Protein AF-A0A5J4QF29-F1 (afdb_monomer)

Foldseek 3Di:
DDDDDDDDDDDDDPDDPQQKDWDWDQDPVRKTWIWIWHDDPNDIDIGTPRQIQHPPPDPVSVVSNVVSVVVSVVVSVVVSVCRVCVVVVNRADDPCQQQALLNLLLVVLVVVCVVVVNDPDDDSVLSNQLSVLVCVQPRDHHGLVPPALVNLLSSLVSLQADADPVPRHRDDLVSSLSSSVVSQVSVVVCCVRVRHVDRRVVVDDPVSHRDDDPPPPDDDDPVNVVVVVVVVVVPDD

Mean predicted aligned error: 16.93 Å

Radius of gyration: 30.73 Å; Cα contacts (8 Å, |Δi|>4): 225; chains: 1; bounding box: 72×84×96 Å

Structure (mmCIF, N/CA/C/O backbone):
data_AF-A0A5J4QF29-F1
#
_entry.id   AF-A0A5J4QF29-F1
#
loop_
_atom_site.group_PDB
_atom_site.id
_atom_site.type_symbol
_atom_site.label_atom_id
_atom_site.label_alt_id
_atom_site.label_comp_id
_atom_site.label_asym_id
_atom_site.label_entity_id
_atom_site.label_seq_id
_atom_site.pdbx_PDB_ins_code
_atom_site.Cartn_x
_atom_site.Cartn_y
_atom_site.Cartn_z
_atom_site.occupancy
_atom_site.B_iso_or_equiv
_atom_site.auth_seq_id
_atom_site.auth_comp_id
_atom_site.auth_asym_id
_atom_site.auth_atom_id
_atom_site.pdbx_PDB_model_num
ATOM 1 N N . MET A 1 1 ? -18.515 68.641 36.601 1.00 40.22 1 MET A N 1
ATOM 2 C CA . MET A 1 1 ? -17.810 67.445 36.084 1.00 40.22 1 MET A CA 1
ATOM 3 C C . MET A 1 1 ? -18.604 66.200 36.464 1.00 40.22 1 MET A C 1
ATOM 5 O O . MET A 1 1 ? -18.658 65.879 37.641 1.00 40.22 1 MET A O 1
ATOM 9 N N . LYS A 1 2 ? -19.284 65.544 35.514 1.00 35.50 2 LYS A N 1
ATOM 10 C CA . LYS A 1 2 ? -19.960 64.253 35.743 1.00 35.50 2 LYS A CA 1
ATOM 11 C C . LYS A 1 2 ? -19.061 63.139 35.204 1.00 35.50 2 LYS A C 1
ATOM 13 O O . LYS A 1 2 ? -18.775 63.123 34.012 1.00 35.50 2 LYS A O 1
ATOM 18 N N . LEU A 1 3 ? -18.607 62.249 36.085 1.00 33.53 3 LEU A N 1
ATOM 19 C CA . LEU A 1 3 ? -17.880 61.035 35.718 1.00 33.53 3 LEU A CA 1
ATOM 20 C C . LEU A 1 3 ? -18.871 60.043 35.092 1.00 33.53 3 LEU A C 1
ATOM 22 O O . LEU A 1 3 ? -19.813 59.605 35.750 1.00 33.53 3 LEU A O 1
ATOM 26 N N . VAL A 1 4 ? -18.672 59.701 33.821 1.00 41.16 4 VAL A N 1
ATOM 27 C CA . VAL A 1 4 ? -19.404 58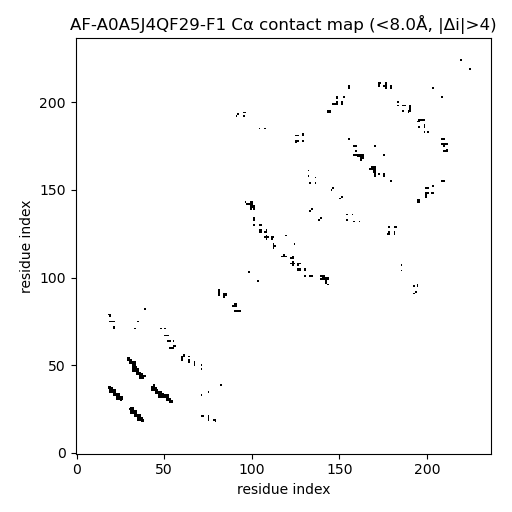.617 33.155 1.00 41.16 4 VAL A CA 1
ATOM 28 C C . VAL A 1 4 ? -18.654 57.320 33.439 1.00 41.16 4 VAL A C 1
ATOM 30 O O . VAL A 1 4 ? -17.563 57.099 32.921 1.00 41.16 4 VAL A O 1
ATOM 33 N N . VAL A 1 5 ? -19.234 56.460 34.275 1.00 43.91 5 VAL A N 1
ATOM 34 C CA . VAL A 1 5 ? -18.740 55.096 34.490 1.00 43.91 5 VAL A CA 1
ATOM 35 C C . VAL A 1 5 ? -19.152 54.257 33.281 1.00 43.91 5 VAL A C 1
ATOM 37 O O . VAL A 1 5 ? -20.322 53.914 33.117 1.00 43.91 5 VAL A O 1
ATOM 40 N N . MET A 1 6 ? -18.200 53.949 32.401 1.00 41.28 6 MET A N 1
ATOM 41 C CA . MET A 1 6 ? -18.417 53.013 31.298 1.00 41.28 6 MET A CA 1
ATOM 42 C C . MET A 1 6 ? -18.343 51.572 31.815 1.00 41.28 6 MET A C 1
ATOM 44 O O . MET A 1 6 ? -17.295 51.099 32.247 1.00 41.28 6 MET A O 1
ATOM 48 N N . ALA A 1 7 ? -19.472 50.865 31.764 1.00 46.41 7 ALA A N 1
ATOM 49 C CA . ALA A 1 7 ? -19.553 49.442 32.067 1.00 46.41 7 ALA A CA 1
ATOM 50 C C . ALA A 1 7 ? -18.860 48.606 30.972 1.00 46.41 7 ALA A C 1
ATOM 52 O O . ALA A 1 7 ? -19.264 48.622 29.807 1.00 46.41 7 ALA A O 1
ATOM 53 N N . ASN A 1 8 ? -17.841 47.835 31.359 1.00 47.09 8 ASN A N 1
ATOM 54 C CA . ASN A 1 8 ? -17.153 46.878 30.492 1.00 47.09 8 ASN A CA 1
ATOM 55 C C . ASN A 1 8 ? -18.073 45.691 30.151 1.00 47.09 8 ASN A C 1
ATOM 57 O O . ASN A 1 8 ? -18.244 44.765 30.943 1.00 47.09 8 ASN A O 1
ATOM 61 N N . LYS A 1 9 ? -18.651 45.686 28.944 1.00 49.78 9 LYS A N 1
ATOM 62 C CA . LYS A 1 9 ? -19.310 44.500 28.375 1.00 49.78 9 LYS A CA 1
ATOM 63 C C . LYS A 1 9 ? -18.245 43.502 27.911 1.00 49.78 9 LYS A C 1
ATOM 65 O O . LYS A 1 9 ? -17.566 43.733 26.912 1.00 49.78 9 LYS A O 1
ATOM 70 N N . ALA A 1 10 ? -18.121 42.376 28.613 1.00 49.00 10 ALA A N 1
ATOM 71 C CA . ALA A 1 10 ? -17.272 41.261 28.203 1.00 49.00 10 ALA A CA 1
ATOM 72 C C . ALA A 1 10 ? -17.675 40.754 26.803 1.00 49.00 10 ALA A C 1
ATOM 74 O O . ALA A 1 10 ? -18.822 40.361 26.570 1.00 49.00 10 ALA A O 1
ATOM 75 N N . LYS A 1 11 ? -16.729 40.768 25.854 1.00 44.12 11 LYS A N 1
ATOM 76 C CA . LYS A 1 11 ? -16.911 40.206 24.509 1.00 44.12 11 LYS A CA 1
ATOM 77 C C . LYS A 1 11 ? -17.150 38.696 24.626 1.00 44.12 11 LYS A C 1
ATOM 79 O O . LYS A 1 11 ? -16.259 37.959 25.041 1.00 44.12 11 LYS A O 1
ATOM 84 N N . LYS A 1 12 ? -18.341 38.229 24.230 1.00 47.16 12 LYS A N 1
ATOM 85 C CA . LYS A 1 12 ? -18.622 36.800 24.011 1.00 47.16 12 LYS A CA 1
ATOM 86 C C . LYS A 1 12 ? -17.627 36.274 22.974 1.00 47.16 12 LYS A C 1
ATOM 88 O O . LYS A 1 12 ? -17.710 36.649 21.807 1.00 47.16 12 LYS A O 1
ATOM 93 N N . GLN A 1 13 ? -16.688 35.430 23.399 1.00 42.09 13 GLN A N 1
ATOM 94 C CA . GLN A 1 13 ? -15.801 34.721 22.480 1.00 42.09 13 GLN A CA 1
ATOM 95 C C . GLN A 1 13 ? -16.657 33.872 21.535 1.00 42.09 13 GLN A C 1
ATOM 97 O O . GLN A 1 13 ? -17.519 33.105 21.976 1.00 42.09 13 GLN A O 1
ATOM 102 N N . ALA A 1 14 ? -16.461 34.047 20.229 1.00 43.75 14 ALA A N 1
ATOM 103 C CA . ALA A 1 14 ? -17.125 33.236 19.225 1.00 43.75 14 ALA A CA 1
ATOM 104 C C . ALA A 1 14 ? -16.700 31.775 19.427 1.00 43.75 14 ALA A C 1
ATOM 106 O O . ALA A 1 14 ? -15.522 31.447 19.298 1.00 43.75 14 ALA A O 1
ATOM 107 N N . LYS A 1 15 ? -17.652 30.895 19.770 1.00 48.75 15 LYS A N 1
ATOM 108 C CA . LYS A 1 15 ? -17.400 29.450 19.809 1.00 48.75 15 LYS A CA 1
ATOM 109 C C . LYS A 1 15 ? -16.958 29.019 18.414 1.00 48.75 15 LYS A C 1
ATOM 111 O O . LYS A 1 15 ? -17.753 29.078 17.474 1.00 48.75 15 LYS A O 1
ATOM 116 N N . VAL A 1 16 ? -15.698 28.607 18.293 1.00 51.31 16 VAL A N 1
ATOM 117 C CA . VAL A 1 16 ? -15.155 27.994 17.079 1.00 51.31 16 VAL A CA 1
ATOM 118 C C . VAL A 1 16 ? -16.095 26.853 16.685 1.00 51.31 16 VAL A C 1
ATOM 120 O O . VAL A 1 16 ? -16.440 26.012 17.517 1.00 51.31 16 VAL A O 1
ATOM 123 N N . LYS A 1 17 ? -16.593 26.864 15.443 1.00 59.88 17 LYS A N 1
ATOM 124 C CA . LYS A 1 17 ? -17.466 25.798 14.941 1.00 59.88 17 LYS A CA 1
ATOM 125 C C . LYS A 1 17 ? -16.655 24.503 14.911 1.00 59.88 17 LYS A C 1
ATOM 127 O O . LYS A 1 17 ? -15.811 24.329 14.041 1.00 59.88 17 LYS A O 1
ATOM 132 N N . GLU A 1 18 ? -16.908 23.608 15.860 1.00 70.38 18 GLU A N 1
ATOM 133 C CA . GLU A 1 18 ? -16.300 22.279 15.847 1.00 70.38 18 GLU A CA 1
ATOM 134 C C . GLU A 1 18 ? -16.839 21.480 14.643 1.00 70.38 18 GLU A C 1
ATOM 136 O O . GLU A 1 18 ? -18.064 21.359 14.508 1.00 70.38 18 GLU A O 1
ATOM 141 N N . PRO A 1 19 ? -15.966 20.940 13.768 1.00 82.38 19 PRO A N 1
ATOM 142 C CA . PRO A 1 19 ? -16.384 20.269 12.533 1.00 82.38 19 PRO A CA 1
ATOM 143 C C . PRO A 1 19 ? -17.032 18.898 12.778 1.00 82.38 19 PRO A C 1
ATOM 145 O O . PRO A 1 19 ? -17.753 18.398 11.918 1.00 82.38 19 PRO A O 1
ATOM 148 N N . ILE A 1 20 ? -16.812 18.312 13.960 1.00 91.50 20 ILE A N 1
ATOM 149 C CA . ILE A 1 20 ? -17.360 17.019 14.382 1.00 91.50 20 ILE A CA 1
ATOM 150 C C . ILE A 1 20 ? -18.021 17.174 15.745 1.00 91.50 20 ILE A C 1
ATOM 152 O O . ILE A 1 20 ? -17.456 17.805 16.639 1.00 91.50 20 ILE A O 1
ATOM 156 N N . ARG A 1 21 ? -19.199 16.570 15.931 1.00 93.12 21 ARG A N 1
ATOM 157 C CA . ARG A 1 21 ? -19.939 16.585 17.201 1.00 93.12 21 ARG A CA 1
ATOM 158 C C . ARG A 1 21 ? -20.198 15.173 17.705 1.00 93.12 21 ARG A C 1
ATOM 160 O O . ARG A 1 21 ? -20.586 14.311 16.929 1.00 93.12 21 ARG A O 1
ATOM 167 N N . ILE A 1 22 ? -20.046 14.966 19.011 1.00 94.94 22 ILE A N 1
ATOM 168 C CA . ILE A 1 22 ? -20.515 13.748 19.681 1.00 94.94 22 ILE A CA 1
ATOM 169 C C . ILE A 1 22 ? -22.020 13.878 19.929 1.00 94.94 22 ILE A C 1
ATOM 171 O O . ILE A 1 22 ? -22.495 14.922 20.382 1.00 94.94 22 ILE A O 1
ATOM 175 N N . ARG A 1 23 ? -22.765 12.814 19.642 1.00 95.69 23 ARG A N 1
ATOM 176 C CA . ARG A 1 23 ? -24.190 12.681 19.932 1.00 95.69 23 ARG A CA 1
ATOM 177 C C . ARG A 1 23 ? -24.496 11.318 20.541 1.00 95.69 23 ARG A C 1
ATOM 179 O O . ARG A 1 23 ? -23.701 10.384 20.458 1.00 95.69 23 ARG A O 1
ATOM 186 N N . TYR A 1 24 ? -25.685 11.226 21.125 1.00 95.75 24 TYR A N 1
ATOM 187 C CA . TYR A 1 24 ? -26.167 10.044 21.825 1.00 95.75 24 TYR A CA 1
ATOM 188 C C . TYR A 1 24 ? -27.463 9.551 21.192 1.00 95.75 24 TYR A C 1
ATOM 190 O O . TYR A 1 24 ? -28.319 10.350 20.803 1.00 95.75 24 TYR A O 1
ATOM 198 N N . LYS A 1 25 ? -27.598 8.232 21.068 1.00 94.44 25 LYS A N 1
ATOM 199 C CA . LYS A 1 25 ? -28.821 7.566 20.617 1.00 94.44 25 LYS A CA 1
ATOM 200 C C . LYS A 1 25 ? -29.247 6.561 21.678 1.00 94.44 25 LYS A C 1
ATOM 202 O O . LYS A 1 25 ? -28.496 5.633 21.966 1.00 94.44 25 LYS A O 1
ATOM 207 N N . ALA A 1 26 ? -30.438 6.741 22.241 1.00 93.81 26 ALA A N 1
ATOM 208 C CA . ALA A 1 26 ? -31.019 5.760 23.151 1.00 93.81 26 ALA A CA 1
ATOM 209 C C . ALA A 1 26 ? -31.237 4.426 22.420 1.00 93.81 26 ALA A C 1
ATOM 211 O O . ALA A 1 26 ? -31.659 4.407 21.259 1.00 93.81 26 ALA A O 1
ATOM 212 N N . ILE A 1 27 ? -30.927 3.326 23.096 1.00 91.50 27 ILE A N 1
ATOM 213 C CA . ILE A 1 27 ? -31.139 1.963 22.606 1.00 91.50 27 ILE A CA 1
ATOM 214 C C . ILE A 1 27 ? -32.098 1.210 23.533 1.00 91.50 27 ILE A C 1
ATOM 216 O O . ILE A 1 27 ? -32.349 1.626 24.662 1.00 91.50 27 ILE A O 1
ATOM 220 N N . SER A 1 28 ? -32.682 0.119 23.031 1.00 83.69 28 SER A N 1
ATOM 221 C CA . SER A 1 28 ? -33.799 -0.600 23.667 1.00 83.69 28 SER A CA 1
ATOM 222 C C . SER A 1 28 ? -33.500 -1.143 25.068 1.00 83.69 28 SER A C 1
ATOM 224 O O . SER A 1 28 ? -34.425 -1.372 25.836 1.00 83.69 28 SER A O 1
ATOM 226 N N . ASN A 1 29 ? -32.226 -1.322 25.416 1.00 83.56 29 ASN A N 1
ATOM 227 C CA . ASN A 1 29 ? -31.777 -1.792 26.728 1.00 83.56 29 ASN A CA 1
ATOM 228 C C . ASN A 1 29 ? -31.582 -0.664 27.765 1.00 83.56 29 ASN A C 1
ATOM 230 O O . ASN A 1 29 ? -31.018 -0.915 28.823 1.00 83.56 29 ASN A O 1
ATOM 234 N N . GLY A 1 30 ? -31.998 0.573 27.469 1.00 85.38 30 GLY A N 1
ATOM 235 C CA . GLY A 1 30 ? -31.861 1.718 28.379 1.00 85.38 30 GLY A CA 1
ATOM 236 C C . GLY A 1 30 ? -30.492 2.407 28.344 1.00 85.38 30 GLY A C 1
ATOM 237 O O . GLY A 1 30 ? -30.329 3.464 28.951 1.00 85.38 30 GLY A O 1
ATOM 238 N N . ASN A 1 31 ? -29.526 1.871 27.593 1.00 91.69 31 ASN A N 1
ATOM 239 C CA . ASN A 1 31 ? -28.224 2.504 27.387 1.00 91.69 31 ASN A CA 1
ATOM 240 C C . ASN A 1 31 ? -28.292 3.573 26.282 1.00 91.69 31 ASN A C 1
ATOM 242 O O . ASN A 1 31 ? -29.254 3.670 25.511 1.00 91.69 31 ASN A O 1
ATOM 246 N N . GLN A 1 32 ? -27.227 4.364 26.153 1.00 93.75 32 GLN A N 1
ATOM 247 C CA . GLN A 1 32 ? -27.064 5.329 25.066 1.00 93.75 32 GLN A CA 1
ATOM 248 C C . GLN A 1 32 ? -25.832 4.999 24.228 1.00 93.75 32 GLN A C 1
ATOM 250 O O . GLN A 1 32 ? -24.719 4.968 24.738 1.00 93.75 32 GLN A O 1
ATOM 255 N N . SER A 1 33 ? -26.010 4.790 22.925 1.00 94.31 33 SER A N 1
ATOM 256 C CA . SER A 1 33 ? -24.902 4.630 21.982 1.00 94.31 33 SER A CA 1
ATOM 257 C C . SER A 1 33 ? -24.313 5.987 21.598 1.00 94.31 33 SER A C 1
ATOM 259 O O . SER A 1 33 ? -25.055 6.915 21.259 1.00 94.31 33 SER A O 1
ATOM 261 N N . ILE A 1 34 ? -22.986 6.095 21.628 1.00 96.19 34 ILE A N 1
ATOM 262 C CA . ILE A 1 34 ? -22.240 7.296 21.244 1.00 96.19 34 ILE A CA 1
ATOM 263 C C . ILE A 1 34 ? -21.907 7.245 19.747 1.00 96.19 34 ILE A C 1
ATOM 265 O O . ILE A 1 34 ? -21.385 6.242 19.251 1.00 96.19 34 ILE A O 1
ATOM 269 N N . TYR A 1 35 ? -22.164 8.337 19.028 1.00 95.75 35 TYR A N 1
ATOM 270 C CA . TYR A 1 35 ? -21.804 8.484 17.617 1.00 95.75 35 TYR A CA 1
ATOM 271 C C . TYR A 1 35 ? -21.267 9.881 17.292 1.00 95.75 35 TYR A C 1
ATOM 273 O O . TYR A 1 35 ? -21.564 10.853 17.990 1.00 95.75 35 TYR A O 1
ATOM 281 N N . LEU A 1 36 ? -20.473 9.979 16.225 1.00 95.50 36 LEU A N 1
ATOM 282 C CA . LEU A 1 36 ? -20.024 11.242 15.649 1.00 95.50 36 LEU A CA 1
ATOM 283 C C . LEU A 1 36 ? -20.990 11.693 14.548 1.00 95.50 36 LEU A C 1
ATOM 285 O O . LEU A 1 36 ? -21.450 10.886 13.744 1.00 95.50 36 LEU A O 1
ATOM 289 N N . ASP A 1 37 ? -21.280 12.989 14.518 1.00 93.50 37 ASP A N 1
ATOM 290 C CA . ASP A 1 37 ? -22.079 13.685 13.506 1.00 93.50 37 ASP A CA 1
ATOM 291 C C . ASP A 1 37 ? -21.210 14.779 12.882 1.00 93.50 37 ASP A C 1
ATOM 293 O O . ASP A 1 37 ? -20.776 15.706 13.581 1.00 93.50 37 ASP A O 1
ATOM 297 N N . TYR A 1 38 ? -20.922 14.650 11.589 1.00 90.75 38 TYR A N 1
ATOM 298 C CA . TYR A 1 38 ? -20.063 15.576 10.852 1.00 90.75 38 TYR A CA 1
ATOM 299 C C . TYR A 1 38 ? -20.440 15.647 9.372 1.00 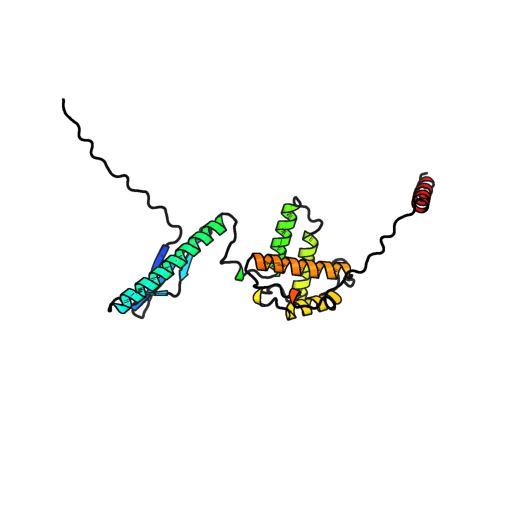90.75 38 TYR A C 1
ATOM 301 O O . TYR A 1 38 ? -21.218 14.839 8.868 1.00 90.75 38 TYR A O 1
ATOM 309 N N . TYR A 1 39 ? -19.899 16.644 8.673 1.00 82.94 39 TYR A N 1
ATOM 310 C CA . TYR A 1 39 ? -20.047 16.771 7.225 1.00 82.94 39 TYR A CA 1
ATOM 311 C C . TYR A 1 39 ? -18.752 16.367 6.527 1.00 82.94 39 TYR A C 1
ATOM 313 O O . TYR A 1 39 ? -17.674 16.837 6.889 1.00 82.94 39 TYR A O 1
ATOM 321 N N . TYR A 1 40 ? -18.873 15.539 5.497 1.00 77.06 40 TYR A N 1
ATOM 322 C CA . TYR A 1 40 ? -17.783 15.123 4.628 1.00 77.06 40 TYR A CA 1
ATOM 323 C C . TYR A 1 40 ? -18.217 15.286 3.170 1.00 77.06 40 TYR A C 1
ATOM 325 O O . TYR A 1 40 ? -19.273 14.799 2.774 1.00 77.06 40 TYR A O 1
ATOM 333 N N . ASN A 1 41 ? -17.437 16.028 2.378 1.00 73.50 41 ASN A N 1
ATOM 334 C CA . ASN A 1 41 ? -17.734 16.325 0.968 1.00 73.50 41 ASN A CA 1
ATOM 335 C C . ASN A 1 41 ? -19.173 16.832 0.728 1.00 73.50 41 ASN A C 1
ATOM 337 O O . ASN A 1 41 ? -19.863 16.392 -0.189 1.00 73.50 41 ASN A O 1
ATOM 341 N N . GLY A 1 42 ? -19.652 17.729 1.596 1.00 76.88 42 GLY A N 1
ATOM 342 C CA . GLY A 1 42 ? -20.996 18.314 1.505 1.00 76.88 42 GLY A CA 1
ATOM 343 C C . GLY A 1 42 ? -22.144 17.394 1.942 1.00 76.88 42 GLY A C 1
ATOM 344 O O . GLY A 1 42 ? -23.286 17.842 1.984 1.00 76.88 42 GLY A O 1
ATOM 345 N N . LYS A 1 43 ? -21.867 16.140 2.319 1.00 76.12 43 LYS A N 1
ATOM 346 C CA . LYS A 1 43 ? -22.857 15.190 2.845 1.00 76.12 43 LYS A CA 1
ATOM 347 C C . LYS A 1 43 ? -22.697 15.020 4.350 1.00 76.12 43 LYS A C 1
ATOM 349 O O . LYS A 1 43 ? -21.592 15.106 4.878 1.00 76.12 43 LYS A O 1
ATOM 354 N N . ARG A 1 44 ? -23.811 14.806 5.047 1.00 89.75 44 ARG A N 1
ATOM 355 C CA . ARG A 1 44 ? -23.825 14.542 6.489 1.00 89.75 44 ARG A CA 1
ATOM 356 C C . ARG A 1 44 ? -23.593 13.054 6.736 1.00 89.75 44 ARG A C 1
ATOM 358 O O . ARG A 1 44 ? -24.329 12.239 6.193 1.00 89.75 44 ARG A O 1
ATOM 365 N N . GLU A 1 45 ? -22.610 12.732 7.564 1.00 87.81 45 GLU A N 1
ATOM 366 C CA . GLU A 1 45 ? -22.203 11.366 7.894 1.00 87.81 45 GLU A CA 1
ATOM 367 C C . GLU A 1 45 ? -22.388 11.082 9.388 1.00 87.81 45 GLU A C 1
ATOM 369 O O . GLU A 1 45 ? -22.243 11.970 10.238 1.00 87.81 45 GLU A O 1
ATOM 374 N N . TYR A 1 46 ? -22.700 9.821 9.698 1.00 92.00 46 TYR A N 1
ATOM 375 C CA . TYR A 1 46 ? -22.876 9.329 11.062 1.00 92.00 46 TYR A CA 1
ATOM 376 C C . TYR A 1 46 ? -21.943 8.154 11.329 1.00 92.00 46 TYR A C 1
ATOM 378 O O . TYR A 1 46 ? -22.015 7.127 10.656 1.00 92.00 46 TYR A O 1
ATOM 386 N N . GLU A 1 47 ? -21.119 8.266 12.366 1.00 89.75 47 GLU A N 1
ATOM 387 C CA . GLU A 1 47 ? -20.180 7.213 12.749 1.00 89.75 47 GLU A CA 1
ATOM 388 C C . GLU A 1 47 ? -20.469 6.714 14.166 1.00 89.75 47 GLU A C 1
ATOM 390 O O . GLU A 1 47 ? -20.183 7.393 15.151 1.00 89.75 47 GLU A O 1
ATOM 395 N N . PHE A 1 48 ? -21.030 5.511 14.285 1.00 93.06 48 PHE A N 1
ATOM 396 C CA . PHE A 1 48 ? -21.291 4.887 15.583 1.00 93.06 48 PHE A CA 1
ATOM 397 C C . PHE A 1 48 ? -20.004 4.317 16.184 1.00 93.06 48 PHE A C 1
ATOM 399 O O . PHE A 1 48 ? -19.418 3.386 15.635 1.00 93.06 48 PHE A O 1
ATOM 406 N N . LEU A 1 49 ? -19.609 4.820 17.357 1.00 92.19 49 LEU A N 1
ATOM 407 C CA . LEU A 1 49 ? -18.342 4.462 18.007 1.00 92.19 49 LEU A CA 1
ATOM 408 C C . LEU A 1 49 ? -18.372 3.090 18.697 1.00 92.19 49 LEU A C 1
ATOM 410 O O . LEU A 1 49 ? -17.357 2.648 19.224 1.00 92.19 49 LEU A O 1
ATOM 414 N N . LYS A 1 50 ? -19.543 2.435 18.745 1.00 92.25 50 LYS A N 1
ATOM 415 C CA . LYS A 1 50 ? -19.801 1.218 19.544 1.00 92.25 50 LYS A CA 1
ATOM 416 C C . LYS A 1 50 ? -19.429 1.377 21.028 1.00 92.25 50 LYS A C 1
ATOM 418 O O . LYS A 1 50 ? -19.191 0.394 21.720 1.00 92.25 50 LYS A O 1
ATOM 423 N N . LEU A 1 51 ? -19.409 2.619 21.502 1.00 92.31 51 LEU A N 1
ATOM 424 C CA . LEU A 1 51 ? -19.317 2.978 22.908 1.00 92.31 51 LEU A CA 1
ATOM 425 C C . LEU A 1 51 ? -20.727 3.220 23.434 1.00 92.31 51 LEU A C 1
ATOM 427 O O . LEU A 1 51 ? -21.563 3.799 22.729 1.00 92.31 51 LEU A O 1
ATOM 431 N N . TYR A 1 52 ? -20.982 2.781 24.661 1.00 94.88 52 TYR A N 1
ATOM 432 C CA . TYR A 1 52 ? -22.296 2.853 25.281 1.00 94.88 52 TYR A CA 1
ATOM 433 C C . TYR A 1 52 ? -22.182 3.485 26.661 1.00 94.88 52 TYR A C 1
ATOM 435 O O . TYR A 1 52 ? -21.317 3.100 27.443 1.00 94.88 52 TYR A O 1
ATOM 443 N N . LEU A 1 53 ? -23.062 4.435 26.951 1.00 93.31 53 LEU A N 1
ATOM 444 C CA . LEU A 1 53 ? -23.269 4.947 28.297 1.00 93.31 53 LEU A CA 1
ATOM 445 C C . LEU A 1 53 ? -24.368 4.130 28.959 1.00 93.31 53 LEU A C 1
ATOM 447 O O . LEU A 1 53 ? -25.432 3.919 28.366 1.00 93.31 53 LEU A O 1
ATOM 451 N N . VAL A 1 54 ? -24.095 3.679 30.174 1.00 93.31 54 VAL A N 1
ATOM 452 C CA . VAL A 1 54 ? -25.071 2.995 31.023 1.00 93.31 54 VAL A CA 1
ATOM 453 C C . VAL A 1 54 ? -25.786 4.016 31.913 1.00 93.31 54 VAL A C 1
ATOM 455 O O . VAL A 1 54 ? -25.215 5.074 32.197 1.00 93.31 54 VAL A O 1
ATOM 458 N N . PRO A 1 55 ? -27.020 3.746 32.367 1.00 91.56 55 PRO A N 1
ATOM 459 C CA . PRO A 1 55 ? -27.683 4.588 33.357 1.00 91.56 55 PRO A CA 1
ATOM 460 C C . PRO A 1 55 ? -26.812 4.779 34.608 1.00 91.56 55 PRO A C 1
ATOM 462 O O . PRO A 1 55 ? -26.293 3.816 35.166 1.00 91.56 55 PRO A O 1
ATOM 465 N N . GLU A 1 56 ? -26.646 6.023 35.060 1.00 89.25 56 GLU A N 1
ATOM 466 C CA . GLU A 1 56 ? -25.789 6.379 36.203 1.00 89.25 56 GLU A CA 1
ATOM 467 C C . GLU A 1 56 ? -26.454 6.070 37.555 1.00 89.25 56 GLU A C 1
ATOM 469 O O . GLU A 1 56 ? -26.674 6.955 38.382 1.00 89.25 56 GLU A O 1
ATOM 474 N N . THR A 1 57 ? -26.799 4.804 37.780 1.00 88.12 57 THR A N 1
ATOM 475 C CA . THR A 1 57 ? -27.455 4.329 39.008 1.00 88.12 57 THR A CA 1
ATOM 476 C C . THR A 1 57 ? -26.476 4.062 40.153 1.00 88.12 57 THR A C 1
ATOM 478 O O . THR A 1 57 ? -26.904 4.006 41.303 1.00 88.12 57 THR A O 1
ATOM 481 N N . SER A 1 58 ? -25.173 3.944 39.871 1.00 89.81 58 SER A N 1
ATOM 482 C CA . SER A 1 58 ? -24.122 3.711 40.870 1.00 89.81 58 SER A CA 1
ATOM 483 C C . SER A 1 58 ? -22.873 4.580 40.627 1.00 89.81 58 SER A C 1
ATOM 485 O O . SER A 1 58 ? -22.663 5.065 39.507 1.00 89.81 58 SER A O 1
ATOM 487 N N . PRO A 1 59 ? -22.021 4.799 41.650 1.00 89.00 59 PRO A N 1
ATOM 488 C CA . PRO A 1 59 ? -20.736 5.485 41.488 1.00 89.00 59 PRO A CA 1
ATOM 489 C C . PRO A 1 59 ? -19.810 4.818 40.459 1.00 89.00 59 PRO A C 1
ATOM 491 O O . PRO A 1 59 ? -19.132 5.508 39.699 1.00 89.00 59 PRO A O 1
ATOM 494 N N . GLU A 1 60 ? -19.825 3.488 40.374 1.00 89.06 60 GLU A N 1
ATOM 495 C CA . GLU A 1 60 ? -19.032 2.712 39.415 1.00 89.06 60 GLU A CA 1
ATOM 496 C C . GLU A 1 60 ? -19.491 2.980 37.978 1.00 89.06 60 GLU A C 1
ATOM 498 O O . GLU A 1 60 ? -18.667 3.176 37.083 1.00 89.06 60 GLU A O 1
ATOM 503 N N . HIS A 1 61 ? -20.808 3.063 37.754 1.00 90.12 61 HIS A N 1
ATOM 504 C CA . HIS A 1 61 ? -21.373 3.429 36.455 1.00 90.12 61 HIS A CA 1
ATOM 505 C C . HIS A 1 61 ? -20.973 4.848 36.032 1.00 90.12 61 HIS A C 1
ATOM 507 O O . HIS A 1 61 ? -20.666 5.072 34.859 1.00 90.12 61 HIS A O 1
ATOM 513 N N . LYS A 1 62 ? -20.894 5.795 36.977 1.00 91.00 62 LYS A N 1
ATOM 514 C CA . LYS A 1 62 ? -20.415 7.161 36.705 1.00 91.00 62 LYS A CA 1
ATOM 515 C C . LYS A 1 62 ? -18.951 7.183 36.272 1.00 91.00 62 LYS A C 1
ATOM 517 O O . LYS A 1 62 ? -18.617 7.839 35.284 1.00 91.00 62 LYS A O 1
ATOM 522 N N . GLU A 1 63 ? -18.079 6.451 36.963 1.00 92.56 63 GLU A N 1
ATOM 523 C CA . GLU A 1 63 ? -16.654 6.407 36.610 1.00 92.56 63 GLU A CA 1
ATOM 524 C C . GLU A 1 63 ? -16.427 5.690 35.265 1.00 92.56 63 GLU A C 1
ATOM 526 O O . GLU A 1 63 ? -15.665 6.170 34.420 1.00 92.56 63 GLU A O 1
ATOM 531 N N . ALA A 1 64 ? -17.162 4.606 34.995 1.00 90.44 64 ALA A N 1
ATOM 532 C CA . ALA A 1 64 ? -17.124 3.911 33.707 1.00 90.44 64 ALA A CA 1
ATOM 533 C C . ALA A 1 64 ? -17.608 4.800 32.545 1.00 90.44 64 ALA A C 1
ATOM 535 O O . ALA A 1 64 ? -16.969 4.857 31.486 1.00 90.44 64 ALA A O 1
ATOM 536 N N . ASN A 1 65 ? -18.698 5.550 32.741 1.00 94.62 65 ASN A N 1
ATOM 537 C CA . ASN A 1 65 ? -19.191 6.514 31.756 1.00 94.62 65 ASN A CA 1
ATOM 538 C C . ASN A 1 65 ? -18.173 7.631 31.507 1.00 94.62 65 ASN A C 1
ATOM 540 O O . ASN A 1 65 ? -17.932 7.998 30.357 1.00 94.62 65 ASN A O 1
ATOM 544 N N . LYS A 1 66 ? -17.509 8.136 32.551 1.00 94.38 66 LYS A N 1
ATOM 545 C CA . LYS A 1 66 ? -16.452 9.148 32.429 1.00 94.38 66 LYS A CA 1
ATOM 546 C C . LYS A 1 66 ? -15.265 8.645 31.603 1.00 94.38 66 LYS A C 1
ATOM 548 O O . LYS A 1 66 ? -14.797 9.363 30.715 1.00 94.38 66 LYS A O 1
ATOM 553 N N . ALA A 1 67 ? -14.809 7.413 31.833 1.00 92.50 67 ALA A N 1
ATOM 554 C CA . ALA A 1 67 ? -13.766 6.786 31.018 1.00 92.50 67 ALA A CA 1
ATOM 555 C C . ALA A 1 67 ? -14.213 6.617 29.553 1.00 92.50 67 ALA A C 1
ATOM 557 O O . ALA A 1 67 ? -13.475 6.962 28.627 1.00 92.50 67 ALA A O 1
ATOM 558 N N . THR A 1 68 ? -15.456 6.181 29.343 1.00 93.81 68 THR A N 1
ATOM 559 C CA . THR A 1 68 ? -16.062 6.016 28.012 1.00 93.81 68 THR A CA 1
ATOM 560 C C . THR A 1 68 ? -16.162 7.347 27.261 1.00 93.81 68 THR A C 1
ATOM 562 O O . THR A 1 68 ? -15.807 7.433 26.085 1.00 93.81 68 THR A O 1
ATOM 565 N N . LEU A 1 69 ? -16.571 8.420 27.941 1.00 94.44 69 LEU A N 1
ATOM 566 C CA . LEU A 1 69 ? -16.620 9.770 27.381 1.00 94.44 69 LEU A CA 1
ATOM 567 C C . LEU A 1 69 ? -15.224 10.310 27.067 1.00 94.44 69 LEU A C 1
ATOM 569 O O . LEU A 1 69 ? -15.043 10.982 26.050 1.00 94.44 69 LEU A O 1
ATOM 573 N N . LYS A 1 70 ? -14.217 10.014 27.897 1.00 95.12 70 LYS A N 1
ATOM 574 C CA . LYS A 1 70 ? -12.823 10.381 27.613 1.00 95.12 70 LYS A CA 1
ATOM 575 C C . LYS A 1 70 ? -12.336 9.715 26.324 1.00 95.12 70 LYS A C 1
ATOM 577 O O . LYS A 1 70 ? -11.760 10.394 25.476 1.00 95.12 70 LYS A O 1
ATOM 582 N N . LEU A 1 71 ? -12.635 8.428 26.143 1.00 91.75 71 LEU A N 1
ATOM 583 C CA . LEU A 1 71 ? -12.326 7.700 24.913 1.00 91.75 71 LEU A CA 1
ATOM 584 C C . LEU A 1 71 ? -13.068 8.286 23.702 1.00 91.75 71 LEU A C 1
ATOM 586 O O . LEU A 1 71 ? -12.449 8.541 22.671 1.00 91.75 71 LEU A O 1
ATOM 590 N N . ALA A 1 72 ? -14.363 8.583 23.835 1.00 94.50 72 ALA A N 1
ATOM 591 C CA . ALA A 1 72 ? -15.142 9.208 22.766 1.00 94.50 72 ALA A CA 1
ATOM 592 C C . ALA A 1 72 ? -14.561 10.569 22.336 1.00 94.50 72 ALA A C 1
ATOM 594 O O . ALA A 1 72 ? -14.492 10.869 21.144 1.00 94.50 72 ALA A O 1
ATOM 595 N N . ASN A 1 73 ? -14.095 11.380 23.292 1.00 93.69 73 ASN A N 1
ATOM 596 C CA . ASN A 1 73 ? -13.435 12.655 23.005 1.00 93.69 73 ASN A CA 1
ATOM 597 C C . ASN A 1 73 ? -12.072 12.478 22.320 1.00 93.69 73 ASN A C 1
ATOM 599 O O . ASN A 1 73 ? -11.748 13.260 21.428 1.00 93.69 73 ASN A O 1
ATOM 603 N N . ALA A 1 74 ? -11.301 11.449 22.681 1.00 90.81 74 ALA A N 1
ATOM 604 C CA . ALA A 1 74 ? -10.053 11.125 21.992 1.00 90.81 74 ALA A CA 1
ATOM 605 C C . ALA A 1 74 ? -10.304 10.729 20.524 1.00 90.81 74 ALA A C 1
ATOM 607 O O . ALA A 1 74 ? -9.658 11.268 19.626 1.00 90.81 74 ALA A O 1
ATOM 608 N N . ILE A 1 75 ? -11.306 9.878 20.265 1.00 88.62 75 ILE A N 1
ATOM 609 C CA . ILE A 1 75 ? -11.701 9.487 18.900 1.00 88.62 75 ILE A CA 1
ATOM 610 C C . ILE A 1 75 ? -12.187 10.707 18.101 1.00 88.62 75 ILE A C 1
ATOM 612 O O . ILE A 1 75 ? -11.795 10.894 16.949 1.00 88.62 75 ILE A O 1
ATOM 616 N N . LYS A 1 76 ? -12.991 11.588 18.715 1.00 93.81 76 LYS A N 1
ATOM 617 C CA . LYS A 1 76 ? -13.408 12.861 18.103 1.00 93.81 76 LYS A CA 1
ATOM 618 C C . LYS A 1 76 ? -12.195 13.707 17.705 1.00 93.81 76 LYS A C 1
ATOM 620 O O . LYS A 1 76 ? -12.159 14.202 16.582 1.00 93.81 76 LYS A O 1
ATOM 625 N N . ALA A 1 77 ? -11.219 13.880 18.598 1.00 88.25 77 ALA A N 1
ATOM 626 C CA . ALA A 1 77 ? -10.018 14.667 18.321 1.00 88.25 77 ALA A CA 1
ATOM 627 C C . ALA A 1 77 ? -9.219 14.087 17.145 1.00 88.25 77 ALA A C 1
ATOM 629 O O . ALA A 1 77 ? -8.853 14.825 16.233 1.00 88.25 77 ALA A O 1
ATOM 630 N N . GLN A 1 78 ? -9.038 12.764 17.114 1.00 85.56 78 GLN A N 1
ATOM 631 C CA . GLN A 1 78 ? -8.390 12.077 15.999 1.00 85.56 78 GLN A CA 1
ATOM 632 C C . GLN A 1 78 ? -9.132 12.317 14.675 1.00 85.56 78 GLN A C 1
ATOM 634 O O . GLN A 1 78 ? -8.515 12.687 13.677 1.00 85.56 78 GLN A O 1
ATOM 639 N N . ARG A 1 79 ? -10.464 12.190 14.663 1.00 87.00 79 ARG A N 1
ATOM 640 C CA . ARG A 1 79 ? -11.258 12.381 13.442 1.00 87.00 79 ARG A CA 1
ATOM 641 C C . ARG A 1 79 ? -11.224 13.833 12.939 1.00 87.00 79 ARG A C 1
ATOM 643 O O . ARG A 1 79 ? -11.262 14.055 11.732 1.00 87.00 79 ARG A O 1
ATOM 650 N N . ILE A 1 80 ? -11.101 14.824 13.830 1.00 86.00 80 ILE A N 1
ATOM 651 C CA . ILE A 1 80 ? -10.908 16.235 13.442 1.00 86.00 80 ILE A CA 1
ATOM 652 C C . ILE A 1 80 ? -9.592 16.405 12.677 1.00 86.00 80 ILE A C 1
ATOM 654 O O . ILE A 1 80 ? -9.592 17.026 11.614 1.00 86.00 80 ILE A O 1
ATOM 658 N N . VAL A 1 81 ? -8.501 15.822 13.185 1.00 81.69 81 VAL A N 1
ATOM 659 C CA . VAL A 1 81 ? -7.192 15.850 12.516 1.00 81.69 81 VAL A CA 1
ATOM 660 C C . VAL A 1 81 ? -7.283 15.179 11.146 1.00 81.69 81 VAL A C 1
ATOM 662 O O . VAL A 1 81 ? -6.839 15.747 10.154 1.00 81.69 81 VAL A O 1
ATOM 665 N N . GLU A 1 82 ? -7.933 14.017 11.053 1.00 76.31 82 GLU A N 1
ATOM 666 C CA . GLU A 1 82 ? -8.137 13.313 9.782 1.00 76.31 82 GLU A CA 1
ATOM 667 C C 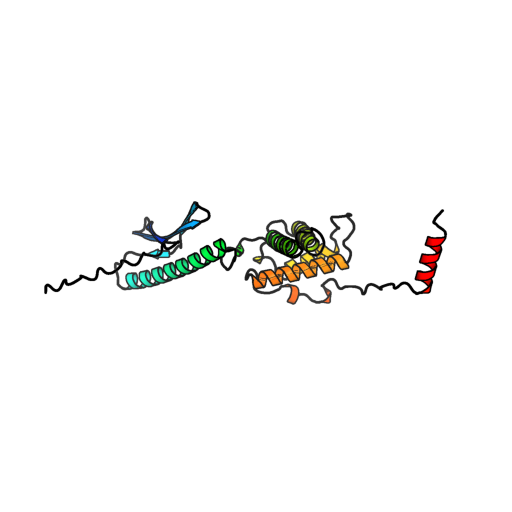. GLU A 1 82 ? -8.950 14.130 8.765 1.00 76.31 82 GLU A C 1
ATOM 669 O O . GLU A 1 82 ? -8.617 14.137 7.580 1.00 76.31 82 GLU A O 1
ATOM 674 N N . LEU A 1 83 ? -10.005 14.835 9.188 1.00 78.44 83 LEU A N 1
ATOM 675 C CA . LEU A 1 83 ? -10.782 15.696 8.289 1.00 78.44 83 LEU A CA 1
ATOM 676 C C . LEU A 1 83 ? -9.957 16.872 7.757 1.00 78.44 83 LEU A C 1
ATOM 678 O O . LEU A 1 83 ? -10.045 17.174 6.569 1.00 78.44 83 LEU A O 1
ATOM 682 N N . GLN A 1 84 ? -9.149 17.510 8.607 1.00 73.94 84 GLN A N 1
ATOM 683 C CA . GLN A 1 84 ? -8.270 18.614 8.202 1.00 73.94 84 GLN A CA 1
ATOM 684 C C . GLN A 1 84 ? -7.198 18.132 7.219 1.00 73.94 84 GLN A C 1
ATOM 686 O O . GLN A 1 84 ? -7.012 18.710 6.152 1.00 73.94 84 GLN A O 1
ATOM 691 N N . ASN A 1 85 ? -6.567 17.007 7.538 1.00 64.38 85 ASN A N 1
ATOM 692 C CA . ASN A 1 85 ? -5.589 16.325 6.698 1.00 64.38 85 ASN A CA 1
ATOM 693 C C . ASN A 1 85 ? -6.152 15.988 5.305 1.00 64.38 85 ASN A C 1
ATOM 695 O O . ASN A 1 85 ? -5.536 16.303 4.286 1.00 64.38 85 ASN A O 1
ATOM 699 N N . ASN A 1 86 ? -7.369 15.439 5.242 1.00 59.06 86 ASN A N 1
ATOM 700 C CA . ASN A 1 86 ? -8.038 15.125 3.977 1.00 59.06 86 ASN A CA 1
ATOM 701 C C . ASN A 1 86 ? -8.461 16.372 3.176 1.00 59.06 86 ASN A C 1
ATOM 703 O O . ASN A 1 86 ? -8.437 16.325 1.949 1.00 59.06 86 ASN A O 1
ATOM 707 N N . GLN A 1 87 ? -8.831 17.480 3.830 1.00 58.25 87 GLN A N 1
ATOM 708 C CA . GLN A 1 87 ? -9.175 18.742 3.150 1.00 58.25 87 GLN A CA 1
ATOM 709 C C . GLN A 1 87 ? -7.952 19.464 2.567 1.00 58.25 87 GLN A C 1
ATOM 711 O O . GLN A 1 87 ? -8.084 20.180 1.578 1.00 58.25 87 GLN A O 1
ATOM 716 N N . HIS A 1 88 ? -6.769 19.261 3.151 1.00 49.84 88 HIS A N 1
ATOM 717 C CA . HIS A 1 88 ? -5.519 19.896 2.725 1.00 49.84 88 HIS A CA 1
ATOM 718 C C . HIS A 1 88 ? -4.597 18.973 1.907 1.00 49.84 88 HIS A C 1
ATOM 720 O O . HIS A 1 88 ? -3.435 19.305 1.698 1.00 49.84 88 HIS A O 1
ATOM 726 N N . GLY A 1 89 ? -5.090 17.821 1.432 1.00 39.94 89 GLY A N 1
ATOM 727 C CA . GLY A 1 89 ? -4.324 16.907 0.570 1.00 39.94 89 GLY A CA 1
ATOM 728 C C . GLY A 1 89 ? -3.221 16.108 1.281 1.00 39.94 89 GLY A C 1
ATOM 729 O O . GLY A 1 89 ? -2.478 15.374 0.632 1.00 39.94 89 GLY A O 1
ATOM 730 N N . PHE A 1 90 ? -3.130 16.191 2.609 1.00 41.25 90 PHE A N 1
ATOM 731 C CA . PHE A 1 90 ? -2.219 15.387 3.419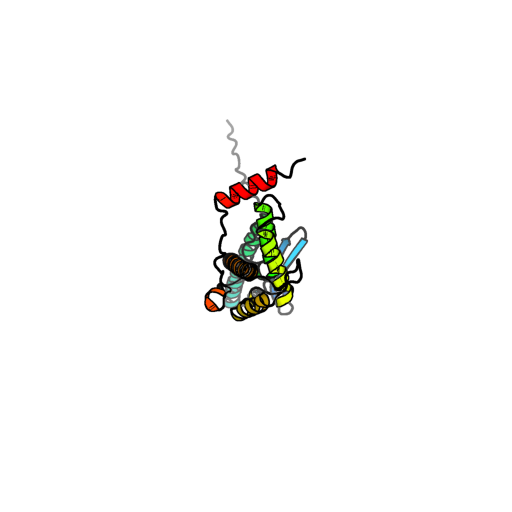 1.00 41.25 90 PHE A CA 1
ATOM 732 C C . PHE A 1 90 ? -2.956 14.157 3.940 1.00 41.25 90 PHE A C 1
ATOM 734 O O . PHE A 1 90 ? -3.469 14.148 5.049 1.00 41.25 90 PHE A O 1
ATOM 741 N N . SER A 1 91 ? -3.046 13.085 3.156 1.00 44.34 91 SER A N 1
ATOM 742 C CA . SER A 1 91 ? -3.629 11.833 3.649 1.00 44.34 91 SER A CA 1
ATOM 743 C C . SER A 1 91 ? -2.700 11.191 4.689 1.00 44.34 91 SER A C 1
ATOM 745 O O . SER A 1 91 ? -1.757 10.493 4.319 1.00 44.34 91 SER A O 1
ATOM 747 N N . SER A 1 92 ? -2.982 11.365 5.979 1.00 46.69 92 SER A N 1
ATOM 748 C CA . SER A 1 92 ? -2.301 10.650 7.070 1.00 46.69 92 SER A CA 1
ATOM 749 C C . SER A 1 92 ? -3.309 9.857 7.906 1.00 46.69 92 SER A C 1
ATOM 7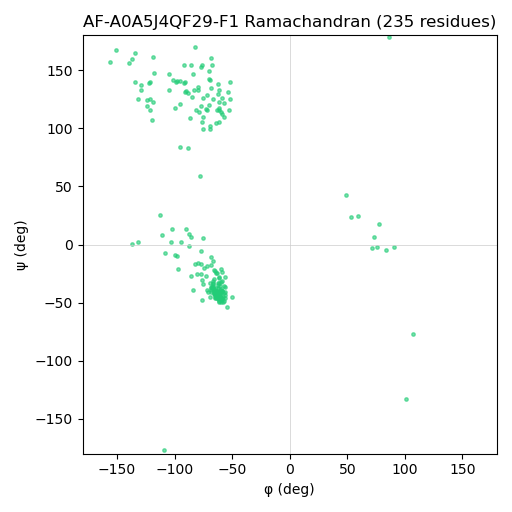51 O O . SER A 1 92 ? -4.287 10.414 8.402 1.00 46.69 92 SER A O 1
ATOM 753 N N . GLY A 1 93 ? -3.063 8.550 8.057 1.00 46.84 93 GLY A N 1
ATOM 754 C CA . GLY A 1 93 ? -3.569 7.739 9.171 1.00 46.84 93 GLY A CA 1
ATOM 755 C C . GLY A 1 93 ? -4.701 6.745 8.887 1.00 46.84 93 GLY A C 1
ATOM 756 O O . GLY A 1 93 ? -4.466 5.546 8.838 1.00 46.84 93 GLY A O 1
ATOM 757 N N . GLY A 1 94 ? -5.955 7.187 8.758 1.00 40.91 94 GLY A N 1
ATOM 758 C CA . GLY A 1 94 ? -7.104 6.291 9.018 1.00 40.91 94 GLY A CA 1
ATOM 759 C C . GLY A 1 94 ? -7.773 5.602 7.817 1.00 40.91 94 GLY A C 1
ATOM 760 O O . GLY A 1 94 ? -8.452 4.589 7.984 1.00 40.91 94 GLY A O 1
ATOM 761 N N . GLY A 1 95 ? -7.614 6.133 6.600 1.00 43.06 95 GLY A N 1
ATOM 762 C CA . GLY A 1 95 ? -8.335 5.667 5.397 1.00 43.06 95 GLY A CA 1
ATOM 763 C C . GLY A 1 95 ? -7.546 4.736 4.470 1.00 43.06 95 GLY A C 1
ATOM 764 O O . GLY A 1 95 ? -8.113 4.153 3.548 1.00 43.06 95 GLY A O 1
ATOM 765 N N . LYS A 1 96 ? -6.240 4.573 4.705 1.00 52.47 96 LYS A N 1
ATOM 766 C CA . LYS A 1 96 ? -5.319 3.896 3.777 1.00 52.47 96 LYS A CA 1
ATOM 767 C C . LYS A 1 96 ? -5.429 2.364 3.789 1.00 52.47 96 LYS A C 1
ATOM 769 O O . LYS A 1 96 ? -5.025 1.718 2.831 1.00 52.47 96 LYS A O 1
ATOM 774 N N . SER A 1 97 ? -6.052 1.769 4.810 1.00 49.38 97 SER A N 1
ATOM 775 C CA . SER A 1 97 ? -6.205 0.307 4.939 1.00 49.38 97 SER A CA 1
ATOM 776 C C . SER A 1 97 ? -7.143 -0.342 3.907 1.00 49.38 97 SER A C 1
ATOM 778 O O . SER A 1 97 ? -7.171 -1.570 3.800 1.00 49.38 97 SER A O 1
ATOM 780 N N . LYS A 1 98 ? -7.903 0.460 3.144 1.00 57.56 98 LYS A N 1
ATOM 781 C CA . LYS A 1 98 ? -8.793 -0.012 2.069 1.00 57.56 98 LYS A CA 1
ATOM 782 C C . LYS A 1 98 ? -8.190 0.085 0.668 1.00 57.56 98 LYS A C 1
ATOM 784 O O . LYS A 1 98 ? -8.792 -0.440 -0.261 1.00 57.56 98 LYS A O 1
ATOM 789 N N . VAL A 1 99 ? -7.044 0.745 0.503 1.00 77.19 99 VAL A N 1
ATOM 790 C CA . VAL A 1 99 ? -6.438 0.913 -0.822 1.00 77.19 99 VAL A CA 1
ATOM 791 C C . VAL A 1 99 ? -5.802 -0.410 -1.238 1.00 77.19 99 VAL A C 1
ATOM 793 O O . VAL A 1 99 ? -5.005 -0.994 -0.501 1.00 77.19 99 VAL A O 1
ATOM 796 N N . HIS A 1 100 ? -6.176 -0.904 -2.414 1.00 88.62 100 HIS A N 1
ATOM 797 C CA . HIS A 1 100 ? -5.596 -2.119 -2.976 1.00 88.62 100 HIS A CA 1
ATOM 798 C C . HIS A 1 100 ? -4.209 -1.835 -3.566 1.00 88.62 100 HIS A C 1
ATOM 800 O O . HIS A 1 100 ? -3.931 -0.727 -4.026 1.00 88.62 100 HIS A O 1
ATOM 806 N N . LEU A 1 101 ? -3.340 -2.850 -3.601 1.00 92.94 101 LEU A N 1
ATOM 807 C CA . LEU A 1 101 ? -1.960 -2.740 -4.087 1.00 92.94 101 LEU A CA 1
ATOM 808 C C . LEU A 1 101 ? -1.879 -2.069 -5.465 1.00 92.94 101 LEU A C 1
ATOM 810 O O . LEU A 1 101 ? -1.058 -1.187 -5.690 1.00 92.94 101 LEU A O 1
ATOM 814 N N . ILE A 1 102 ? -2.750 -2.477 -6.385 1.00 93.62 102 ILE A N 1
ATOM 815 C CA . ILE A 1 102 ? -2.748 -1.992 -7.768 1.00 93.62 102 ILE A CA 1
ATOM 816 C C . ILE A 1 102 ? -3.155 -0.522 -7.850 1.00 93.62 102 ILE A C 1
ATOM 818 O O . ILE A 1 102 ? -2.546 0.241 -8.597 1.00 93.62 102 ILE A O 1
ATOM 822 N N . GLU A 1 103 ? -4.159 -0.118 -7.076 1.00 91.44 103 GLU A N 1
ATOM 823 C CA . GLU A 1 103 ? -4.594 1.276 -6.999 1.00 91.44 103 GLU A CA 1
ATOM 824 C C . GLU A 1 103 ? -3.478 2.159 -6.434 1.00 91.44 103 GLU A C 1
ATOM 826 O O . GLU A 1 103 ? -3.130 3.174 -7.032 1.00 91.44 103 GLU A O 1
ATOM 831 N N . TYR A 1 104 ? -2.823 1.703 -5.367 1.00 92.75 104 TYR A N 1
ATOM 832 C CA . TYR A 1 104 ? -1.689 2.401 -4.770 1.00 92.75 104 TYR A CA 1
ATOM 833 C C . TYR A 1 104 ? -0.510 2.564 -5.743 1.00 92.75 104 TYR A C 1
ATOM 835 O O . TYR A 1 104 ? 0.091 3.635 -5.834 1.00 92.75 104 TYR A O 1
ATOM 843 N N . ILE A 1 105 ? -0.200 1.527 -6.530 1.00 94.19 105 ILE A N 1
ATOM 844 C CA . ILE A 1 105 ? 0.840 1.594 -7.567 1.00 94.19 105 ILE A CA 1
ATOM 845 C C . ILE A 1 105 ? 0.493 2.637 -8.632 1.00 94.19 105 ILE A C 1
ATOM 847 O O . ILE A 1 105 ? 1.379 3.383 -9.054 1.00 94.19 105 ILE A O 1
ATOM 851 N N . LYS A 1 106 ? -0.775 2.718 -9.051 1.00 92.62 106 LYS A N 1
ATOM 852 C CA . LYS A 1 106 ? -1.230 3.742 -10.002 1.00 92.62 106 LYS A CA 1
ATOM 853 C C . LYS A 1 106 ? -1.073 5.143 -9.419 1.00 92.62 106 LYS A C 1
ATOM 855 O O . LYS A 1 106 ? -0.507 5.995 -10.089 1.00 92.62 106 LYS A O 1
ATOM 860 N N . THR A 1 107 ? -1.417 5.348 -8.146 1.00 91.06 107 THR A N 1
ATOM 861 C CA . THR A 1 107 ? -1.179 6.628 -7.460 1.00 91.06 107 THR A CA 1
ATOM 862 C C . THR A 1 107 ? 0.306 7.009 -7.437 1.00 91.06 107 THR A C 1
ATOM 864 O O . THR A 1 107 ? 0.650 8.171 -7.644 1.00 91.06 107 THR A O 1
ATOM 867 N N . ILE A 1 108 ? 1.217 6.053 -7.215 1.00 91.06 108 ILE A N 1
ATOM 868 C CA . ILE A 1 108 ? 2.667 6.309 -7.308 1.00 91.06 108 ILE A CA 1
ATOM 869 C C . ILE A 1 108 ? 3.071 6.675 -8.743 1.00 91.06 108 ILE A C 1
ATOM 871 O O . ILE A 1 108 ? 3.903 7.564 -8.937 1.00 91.06 108 ILE A O 1
ATOM 875 N N . ALA A 1 109 ? 2.507 5.996 -9.744 1.00 90.38 109 ALA A N 1
ATOM 876 C CA . ALA A 1 109 ? 2.780 6.274 -11.150 1.00 90.38 109 ALA A CA 1
ATOM 877 C C . ALA A 1 109 ? 2.325 7.687 -11.548 1.00 90.38 109 ALA A C 1
ATOM 879 O O . ALA A 1 109 ? 3.102 8.408 -12.174 1.00 90.38 109 ALA A O 1
ATOM 880 N N . ASP A 1 110 ? 1.126 8.097 -11.125 1.00 87.88 110 ASP A N 1
ATOM 881 C CA . ASP A 1 110 ? 0.575 9.432 -11.369 1.00 87.88 110 ASP A CA 1
ATOM 882 C C . ASP A 1 110 ? 1.449 10.518 -10.733 1.00 87.88 110 ASP A C 1
ATOM 884 O O . ASP A 1 110 ? 1.892 11.425 -11.434 1.00 87.88 110 ASP A O 1
ATOM 888 N N . LYS A 1 111 ? 1.828 10.360 -9.456 1.00 86.44 111 LYS A N 1
ATOM 889 C CA . LYS A 1 111 ? 2.757 11.283 -8.775 1.00 86.44 111 LYS A CA 1
ATOM 890 C C . LYS A 1 111 ? 4.088 11.413 -9.516 1.00 86.44 111 LYS A C 1
ATOM 892 O O . LYS A 1 111 ? 4.650 12.498 -9.626 1.00 86.44 111 LYS A O 1
ATOM 897 N N . LYS A 1 112 ? 4.627 10.304 -10.033 1.00 85.25 112 LYS A N 1
ATOM 898 C CA . LYS A 1 112 ? 5.871 10.330 -10.818 1.00 85.25 112 LYS A CA 1
ATOM 899 C C . LYS A 1 112 ? 5.704 11.032 -12.162 1.00 85.25 112 LYS A C 1
ATOM 901 O O . LYS A 1 112 ? 6.641 11.700 -12.583 1.00 85.25 112 LYS A O 1
ATOM 906 N N . ARG A 1 113 ? 4.551 10.882 -12.817 1.00 83.88 113 ARG A N 1
ATOM 907 C CA . ARG A 1 113 ? 4.228 11.598 -14.058 1.00 83.88 113 ARG A CA 1
ATOM 908 C C . ARG A 1 113 ? 4.139 13.104 -13.809 1.00 83.88 113 ARG A C 1
ATOM 910 O O . ARG A 1 113 ? 4.719 13.873 -14.564 1.00 83.88 113 ARG A O 1
ATOM 917 N N . GLU A 1 114 ? 3.470 13.518 -12.735 1.00 84.44 114 GLU A N 1
ATOM 918 C CA . GLU A 1 114 ? 3.359 14.932 -12.349 1.00 84.44 114 GLU A CA 1
ATOM 919 C C . GLU A 1 114 ? 4.735 15.563 -12.103 1.00 84.44 114 GLU A C 1
ATOM 921 O O . GLU A 1 114 ? 5.045 16.613 -12.660 1.00 84.44 114 GLU A O 1
ATOM 926 N N . LEU A 1 115 ? 5.603 14.879 -11.349 1.00 82.62 115 LEU A N 1
ATOM 927 C CA . LEU A 1 115 ? 6.975 15.334 -11.092 1.00 82.62 115 LEU A CA 1
ATOM 928 C C . LEU A 1 115 ? 7.841 15.419 -12.360 1.00 82.62 115 LEU A C 1
ATOM 930 O O . LEU A 1 115 ? 8.811 16.170 -12.381 1.00 82.62 115 LEU A O 1
ATOM 934 N N . ALA A 1 116 ? 7.508 14.654 -13.400 1.00 80.50 116 ALA A N 1
ATOM 935 C CA . ALA A 1 116 ? 8.195 14.661 -14.689 1.00 80.50 116 ALA A CA 1
ATOM 936 C C . ALA A 1 116 ? 7.606 15.679 -15.687 1.00 80.50 116 ALA A C 1
ATOM 938 O O . ALA A 1 116 ? 7.895 15.600 -16.877 1.00 80.50 116 ALA A O 1
ATOM 939 N N . GLY A 1 117 ? 6.760 16.612 -15.237 1.00 78.56 117 GLY A N 1
ATOM 940 C CA . GLY A 1 117 ? 6.163 17.628 -16.110 1.00 78.56 117 GLY A CA 1
ATOM 941 C C . GLY A 1 117 ? 5.010 17.114 -16.977 1.00 78.56 117 GLY A C 1
ATOM 942 O O . GLY A 1 117 ? 4.648 17.759 -17.954 1.00 78.56 117 GLY A O 1
ATOM 943 N N . GLY A 1 118 ? 4.417 15.967 -16.630 1.00 68.38 118 GLY A N 1
ATOM 944 C CA . GLY A 1 118 ? 3.246 15.423 -17.322 1.00 68.38 118 GLY A CA 1
ATOM 945 C C . GLY A 1 118 ? 3.556 14.487 -18.492 1.00 68.38 118 GLY A C 1
ATOM 946 O O . GLY A 1 118 ? 2.626 13.920 -19.061 1.00 68.38 118 GLY A O 1
ATOM 947 N N . GLU A 1 119 ? 4.826 14.267 -18.835 1.00 66.50 119 GLU A N 1
ATOM 948 C CA . GLU A 1 119 ? 5.192 13.335 -19.902 1.00 66.50 119 GLU A CA 1
ATOM 949 C C . GLU A 1 119 ? 4.899 11.872 -19.520 1.00 66.50 119 GLU A C 1
ATOM 951 O O . GLU A 1 119 ? 5.250 11.393 -18.440 1.00 66.50 119 GLU A O 1
ATOM 956 N N . GLU A 1 120 ? 4.300 11.113 -20.443 1.00 59.53 120 GLU A N 1
ATOM 957 C CA . GLU A 1 120 ? 4.024 9.674 -20.272 1.00 59.53 120 GLU A CA 1
ATOM 958 C C . GLU A 1 120 ? 5.271 8.782 -20.420 1.00 59.53 120 GLU A C 1
ATOM 960 O O . GLU A 1 120 ? 5.182 7.553 -20.411 1.00 59.53 120 GLU A O 1
ATOM 965 N N . ARG A 1 121 ? 6.461 9.370 -20.571 1.00 59.75 121 ARG A N 1
ATOM 966 C CA . ARG A 1 121 ? 7.691 8.624 -20.842 1.00 59.75 121 ARG A CA 1
ATOM 967 C C . ARG A 1 121 ? 8.493 8.381 -19.563 1.00 59.75 121 ARG A C 1
ATOM 969 O O . ARG A 1 121 ? 8.624 9.234 -18.693 1.00 59.75 121 ARG A O 1
ATOM 976 N N . GLY A 1 122 ? 9.081 7.187 -19.458 1.00 68.69 122 GLY A N 1
ATOM 977 C CA . GLY A 1 122 ? 10.067 6.860 -18.425 1.00 68.69 122 GLY A CA 1
ATOM 978 C C . GLY A 1 122 ? 9.532 6.042 -17.244 1.00 68.69 122 GLY A C 1
ATOM 979 O O . GLY A 1 122 ? 8.925 4.985 -17.416 1.00 68.69 122 GLY A O 1
ATOM 980 N N . SER A 1 123 ? 9.858 6.465 -16.016 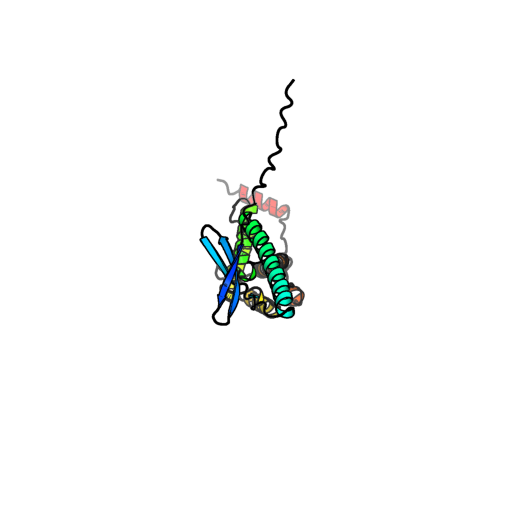1.00 73.75 123 SER A N 1
ATOM 981 C CA . SER A 1 123 ? 9.697 5.655 -14.794 1.00 73.75 123 SER A CA 1
ATOM 982 C C . SER A 1 123 ? 8.244 5.238 -14.526 1.00 73.75 123 SER A C 1
ATOM 984 O O . SER A 1 123 ? 8.019 4.111 -14.086 1.00 73.75 123 SER A O 1
ATOM 986 N N . CYS A 1 124 ? 7.266 6.100 -14.831 1.00 85.94 124 CYS A N 1
ATOM 987 C CA . CYS A 1 124 ? 5.832 5.850 -14.632 1.00 85.94 124 CYS A CA 1
ATOM 988 C C . CYS A 1 124 ? 5.335 4.603 -15.393 1.00 85.94 124 CYS A C 1
ATOM 990 O O . CYS A 1 124 ? 4.626 3.778 -14.812 1.00 85.94 124 CYS A O 1
ATOM 992 N N . GLN A 1 125 ? 5.798 4.387 -16.629 1.00 87.56 125 GLN A N 1
ATOM 993 C CA . GLN A 1 125 ? 5.395 3.253 -17.468 1.00 87.56 125 GLN A CA 1
ATOM 994 C C . GLN A 1 125 ? 5.764 1.900 -16.842 1.00 87.56 125 GLN A C 1
ATOM 996 O O . GLN A 1 125 ? 5.023 0.920 -16.966 1.00 87.56 125 GLN A O 1
ATOM 1001 N N . PHE A 1 126 ? 6.883 1.837 -16.110 1.00 90.25 126 PHE A N 1
ATOM 1002 C CA . PHE A 1 126 ? 7.274 0.629 -15.379 1.00 90.25 126 PHE A CA 1
ATOM 1003 C C . PHE A 1 126 ? 6.307 0.302 -14.238 1.00 90.25 126 PHE A C 1
ATOM 1005 O O . PHE A 1 126 ? 6.054 -0.875 -13.998 1.00 90.25 126 PHE A O 1
ATOM 1012 N N . TYR A 1 127 ? 5.752 1.307 -13.552 1.00 93.06 127 TYR A N 1
ATOM 1013 C CA . TYR A 1 127 ? 4.757 1.086 -12.495 1.00 93.06 127 TYR A CA 1
ATOM 1014 C C . TYR A 1 127 ? 3.414 0.639 -13.076 1.00 93.06 127 TYR A C 1
ATOM 1016 O O . TYR A 1 127 ? 2.796 -0.273 -12.533 1.00 93.06 127 TYR A O 1
ATOM 1024 N N . LEU A 1 128 ? 2.992 1.201 -14.212 1.00 92.75 128 LEU A N 1
ATOM 1025 C CA . LEU A 1 128 ? 1.775 0.761 -14.903 1.00 92.75 128 LEU A CA 1
ATOM 1026 C C . LEU A 1 128 ? 1.898 -0.678 -15.424 1.00 92.75 128 LEU A C 1
ATOM 1028 O O . LEU A 1 128 ? 0.990 -1.487 -15.239 1.00 92.75 128 LEU A O 1
ATOM 1032 N N . SER A 1 129 ? 3.050 -1.026 -16.000 1.00 93.75 129 SER A N 1
ATOM 1033 C CA . SER A 1 129 ? 3.327 -2.397 -16.450 1.00 93.75 129 SER A CA 1
ATOM 1034 C C . SER A 1 129 ? 3.402 -3.373 -15.269 1.00 93.75 129 SER A C 1
ATOM 1036 O O . SER A 1 129 ? 2.858 -4.473 -15.328 1.00 93.75 129 SER A O 1
ATOM 1038 N N . LEU A 1 130 ? 4.012 -2.957 -14.152 1.00 95.56 130 LEU A N 1
ATOM 1039 C CA . LEU A 1 130 ? 4.009 -3.729 -12.909 1.00 95.56 130 LEU A CA 1
ATOM 1040 C C . LEU A 1 130 ? 2.577 -3.974 -12.407 1.00 95.56 130 LEU A C 1
ATOM 1042 O O . LEU A 1 130 ? 2.241 -5.102 -12.054 1.00 95.56 130 LEU A O 1
ATOM 1046 N N . ALA A 1 131 ? 1.727 -2.945 -12.402 1.00 95.19 131 ALA A N 1
ATOM 1047 C CA . ALA A 1 131 ? 0.326 -3.053 -12.004 1.00 95.19 131 ALA A CA 1
ATOM 1048 C C . ALA A 1 131 ? -0.448 -4.051 -12.881 1.00 95.19 131 ALA A C 1
ATOM 1050 O O . ALA A 1 131 ? -1.219 -4.854 -12.356 1.00 95.19 131 ALA A O 1
ATOM 1051 N N . TYR A 1 132 ? -0.207 -4.052 -14.195 1.00 94.94 132 TYR A N 1
ATOM 1052 C CA . TYR A 1 132 ? -0.767 -5.055 -15.101 1.00 94.94 132 TYR A CA 1
ATOM 1053 C C . TYR A 1 132 ? -0.324 -6.473 -14.724 1.00 94.94 132 TYR A C 1
ATOM 1055 O O . TYR A 1 132 ? -1.156 -7.362 -14.565 1.00 94.94 132 TYR A O 1
ATOM 1063 N N . HIS A 1 133 ? 0.975 -6.691 -14.523 1.00 96.38 133 HIS A N 1
ATOM 1064 C CA . HIS A 1 133 ? 1.496 -8.012 -14.180 1.00 96.38 133 HIS A CA 1
ATOM 1065 C C . HIS A 1 133 ? 0.987 -8.515 -12.824 1.00 96.38 133 HIS A C 1
ATOM 1067 O O . HIS A 1 133 ? 0.661 -9.693 -12.700 1.00 96.38 133 HIS A O 1
ATOM 1073 N N . LEU A 1 134 ? 0.845 -7.630 -11.835 1.00 96.44 134 LEU A N 1
ATOM 1074 C CA . LEU A 1 134 ? 0.241 -7.963 -10.544 1.00 96.44 134 LEU A CA 1
ATOM 1075 C C . LEU A 1 134 ? -1.240 -8.327 -10.677 1.00 96.44 134 LEU A C 1
ATOM 1077 O O . LEU A 1 134 ? -1.677 -9.282 -10.043 1.00 96.44 134 LEU A O 1
ATOM 1081 N N . LYS A 1 135 ? -1.990 -7.628 -11.539 1.00 95.25 135 LYS A N 1
ATOM 1082 C CA . LYS A 1 135 ? -3.391 -7.959 -11.833 1.00 95.25 135 LYS A CA 1
ATOM 1083 C C . LYS A 1 135 ? -3.536 -9.378 -12.370 1.00 95.25 135 LYS A C 1
ATOM 1085 O O . LYS A 1 135 ? -4.423 -10.100 -11.932 1.00 95.25 135 LYS A O 1
ATOM 1090 N N . GLN A 1 136 ? -2.676 -9.772 -13.306 1.00 93.94 136 GLN A N 1
ATOM 1091 C CA . GLN A 1 136 ? -2.705 -11.120 -13.880 1.00 93.94 136 GLN A CA 1
ATOM 1092 C C . GLN A 1 136 ? -2.325 -12.196 -12.855 1.00 93.94 136 GLN A C 1
ATOM 1094 O O . GLN A 1 136 ? -2.863 -13.295 -12.889 1.00 93.94 136 GLN A O 1
ATOM 1099 N N . TYR A 1 137 ? -1.415 -11.875 -11.934 1.00 96.00 137 TYR A N 1
ATOM 1100 C CA . TYR A 1 137 ? -0.946 -12.811 -10.917 1.00 96.00 137 TYR A CA 1
ATOM 1101 C C . TYR A 1 137 ? -1.951 -13.024 -9.774 1.00 96.00 137 TYR A C 1
ATOM 1103 O O . TYR A 1 137 ? -2.206 -14.162 -9.389 1.00 96.00 137 TYR A O 1
ATOM 1111 N N . SER A 1 138 ? -2.503 -11.947 -9.204 1.00 91.94 138 SER A N 1
ATOM 1112 C CA . SER A 1 138 ? -3.291 -12.007 -7.959 1.00 91.94 138 SER A CA 1
ATOM 1113 C C . SER A 1 138 ? -4.637 -11.276 -8.006 1.00 91.94 138 SER A C 1
ATOM 1115 O O . SER A 1 138 ? -5.371 -11.272 -7.017 1.00 91.94 138 SER A O 1
ATOM 1117 N N . GLY A 1 139 ? -5.001 -10.704 -9.155 1.00 89.81 139 GLY A N 1
ATOM 1118 C CA . GLY A 1 139 ? -6.260 -9.991 -9.357 1.00 89.81 139 GLY A CA 1
ATOM 1119 C C . GLY A 1 139 ? -6.220 -8.512 -8.959 1.00 89.81 139 GLY A C 1
ATOM 1120 O O . GLY A 1 139 ? -5.223 -7.975 -8.485 1.00 89.81 139 GLY A O 1
ATOM 1121 N N . ASP A 1 140 ? -7.349 -7.826 -9.163 1.00 84.06 140 ASP A N 1
ATOM 1122 C CA . ASP A 1 140 ? -7.446 -6.367 -8.988 1.00 84.06 140 ASP A CA 1
ATOM 1123 C C . ASP A 1 140 ? -7.469 -5.897 -7.523 1.00 84.06 140 ASP A C 1
ATOM 1125 O O . ASP A 1 140 ? -7.216 -4.727 -7.236 1.00 84.06 140 ASP A O 1
ATOM 1129 N N . ARG A 1 141 ? -7.811 -6.791 -6.588 1.00 84.69 141 ARG A N 1
ATOM 1130 C CA . ARG A 1 141 ? -8.179 -6.443 -5.203 1.00 84.69 141 ARG A CA 1
ATOM 1131 C C . ARG A 1 141 ? -7.180 -6.928 -4.156 1.00 84.69 141 ARG A C 1
ATOM 1133 O O . ARG A 1 141 ? -7.533 -7.109 -2.990 1.00 84.69 141 ARG A O 1
ATOM 1140 N N . THR A 1 142 ? -5.924 -7.110 -4.542 1.00 88.12 142 THR A N 1
ATOM 1141 C CA . THR A 1 142 ? -4.870 -7.548 -3.623 1.00 88.12 142 THR A CA 1
ATOM 1142 C C . THR A 1 142 ? -4.680 -6.529 -2.500 1.00 88.12 142 THR A C 1
ATOM 1144 O O . THR A 1 142 ? -4.358 -5.365 -2.739 1.00 88.12 142 THR A O 1
ATOM 1147 N N . SER A 1 143 ? -4.922 -6.957 -1.260 1.00 88.81 143 SER A N 1
ATOM 1148 C CA . SER A 1 143 ? -4.712 -6.138 -0.062 1.00 88.81 143 SER A CA 1
ATOM 1149 C C . SER A 1 143 ? -3.254 -6.194 0.386 1.00 88.81 143 SER A C 1
ATOM 1151 O O . SER A 1 143 ? -2.626 -7.249 0.319 1.00 88.81 143 SER A O 1
ATOM 1153 N N . PHE A 1 144 ? -2.751 -5.090 0.942 1.00 88.00 144 PHE A N 1
ATOM 1154 C CA . PHE A 1 144 ? -1.423 -5.016 1.561 1.00 88.00 144 PHE A CA 1
ATOM 1155 C C . PHE A 1 144 ? -1.207 -6.051 2.676 1.00 88.00 144 PHE A C 1
ATOM 1157 O O . PHE A 1 144 ? -0.092 -6.529 2.854 1.00 88.00 144 PHE A O 1
ATOM 1164 N N . LYS A 1 145 ? -2.275 -6.488 3.360 1.00 87.00 145 LYS A N 1
ATOM 1165 C CA . LYS A 1 145 ? -2.203 -7.547 4.384 1.00 87.00 145 LYS A CA 1
ATOM 1166 C C . LYS A 1 145 ? -1.792 -8.916 3.833 1.00 87.00 145 LYS A C 1
ATOM 1168 O O . LYS A 1 145 ? -1.327 -9.752 4.595 1.00 87.00 145 LYS A O 1
ATOM 1173 N N . HIS A 1 146 ? -1.994 -9.153 2.538 1.00 87.19 146 HIS A N 1
ATOM 1174 C CA . HIS A 1 146 ? -1.645 -10.411 1.873 1.00 87.19 146 HIS A CA 1
ATOM 1175 C C . HIS A 1 146 ? -0.265 -10.369 1.206 1.00 87.19 146 HIS A C 1
ATOM 1177 O O . HIS A 1 146 ? 0.133 -11.340 0.568 1.00 87.19 146 HIS A O 1
ATOM 1183 N N . ILE A 1 147 ? 0.465 -9.257 1.332 1.00 92.06 147 ILE A N 1
ATOM 1184 C CA . ILE A 1 147 ? 1.806 -9.109 0.768 1.00 92.06 147 ILE A CA 1
ATOM 1185 C C . ILE A 1 147 ? 2.813 -9.615 1.800 1.00 92.06 147 ILE A C 1
ATOM 1187 O O . ILE A 1 147 ? 3.375 -8.853 2.583 1.00 92.06 147 ILE A O 1
ATOM 1191 N N . ASP A 1 148 ? 3.007 -10.929 1.807 1.00 92.25 148 ASP A N 1
ATOM 1192 C CA . ASP A 1 148 ? 4.006 -11.619 2.618 1.00 92.25 148 ASP A CA 1
ATOM 1193 C C . ASP A 1 148 ? 5.157 -12.166 1.750 1.00 92.25 148 ASP A C 1
ATOM 1195 O O . ASP A 1 148 ? 5.226 -11.959 0.533 1.00 92.25 148 ASP A O 1
ATOM 1199 N N . LYS A 1 149 ? 6.097 -12.880 2.381 1.00 92.69 149 LYS A N 1
ATOM 1200 C CA . LYS A 1 149 ? 7.229 -13.500 1.680 1.00 92.69 149 LYS A CA 1
ATOM 1201 C C . LYS A 1 149 ? 6.755 -14.451 0.577 1.00 92.69 149 LYS A C 1
ATOM 1203 O O . LYS A 1 149 ? 7.326 -14.450 -0.513 1.00 92.69 149 LYS A O 1
ATOM 1208 N N . LYS A 1 150 ? 5.720 -15.253 0.849 1.00 93.88 150 LYS A N 1
ATOM 1209 C CA . LYS A 1 150 ? 5.192 -16.255 -0.084 1.00 93.88 150 LYS A CA 1
ATOM 1210 C C . LYS A 1 150 ? 4.587 -15.581 -1.312 1.00 93.88 150 LYS A C 1
ATOM 1212 O O . LYS A 1 150 ? 4.853 -16.013 -2.431 1.00 93.88 150 LYS A O 1
ATOM 1217 N N . TYR A 1 151 ? 3.843 -14.498 -1.110 1.00 95.12 151 TYR A N 1
ATOM 1218 C CA . TYR A 1 151 ? 3.301 -13.678 -2.183 1.00 95.12 151 TYR A CA 1
ATOM 1219 C C . TYR A 1 151 ? 4.411 -13.137 -3.090 1.00 95.12 151 TYR A C 1
ATOM 1221 O O . TYR A 1 151 ? 4.327 -13.287 -4.309 1.00 95.12 151 TYR A O 1
ATOM 1229 N N . CYS A 1 152 ? 5.462 -12.549 -2.506 1.00 95.12 152 CYS A N 1
ATOM 1230 C CA . CYS A 1 152 ? 6.587 -11.995 -3.261 1.00 95.12 152 CYS A CA 1
ATOM 1231 C C . CYS A 1 152 ? 7.363 -13.070 -4.034 1.00 95.12 152 CYS A C 1
ATOM 1233 O O . CYS A 1 152 ? 7.688 -12.852 -5.198 1.00 95.12 152 CYS A O 1
ATOM 1235 N N . MET A 1 153 ? 7.621 -14.235 -3.429 1.00 94.69 153 MET A N 1
ATOM 1236 C CA . MET A 1 153 ? 8.264 -15.360 -4.120 1.00 94.69 153 MET A CA 1
ATOM 1237 C C . MET A 1 153 ? 7.412 -15.877 -5.283 1.00 94.69 153 MET A C 1
ATOM 1239 O O . MET A 1 153 ? 7.925 -16.056 -6.383 1.00 94.69 153 MET A O 1
ATOM 1243 N N . GLY A 1 154 ? 6.103 -16.047 -5.081 1.00 95.62 154 GLY A N 1
ATOM 1244 C CA . GLY A 1 154 ? 5.205 -16.460 -6.161 1.00 95.62 154 GLY A CA 1
ATOM 1245 C C . GLY A 1 154 ? 5.144 -15.436 -7.298 1.00 95.62 154 GLY A C 1
ATOM 1246 O O . GLY A 1 154 ? 5.107 -15.814 -8.466 1.00 95.62 154 GLY A O 1
ATOM 1247 N N . PHE A 1 155 ? 5.229 -14.139 -6.982 1.00 96.56 155 PHE A N 1
ATOM 1248 C CA . PHE A 1 155 ? 5.306 -13.102 -8.008 1.00 96.56 155 PHE A CA 1
ATOM 1249 C C . PHE A 1 155 ? 6.627 -13.141 -8.791 1.00 96.56 155 PHE A C 1
ATOM 1251 O O . PHE A 1 155 ? 6.616 -12.919 -10.001 1.00 96.56 155 PHE A O 1
ATOM 1258 N N . ILE A 1 156 ? 7.753 -13.444 -8.135 1.00 94.81 156 ILE A N 1
ATOM 1259 C CA . ILE A 1 156 ? 9.043 -13.650 -8.813 1.00 94.81 156 ILE A CA 1
ATOM 1260 C C . ILE A 1 156 ? 8.936 -14.802 -9.821 1.00 94.81 156 ILE A C 1
ATOM 1262 O O . ILE A 1 156 ? 9.322 -14.627 -10.976 1.00 94.81 156 ILE A O 1
ATOM 1266 N N . GLU A 1 157 ? 8.370 -15.941 -9.418 1.00 95.19 157 GLU A N 1
ATOM 1267 C CA . GLU A 1 157 ? 8.187 -17.100 -10.304 1.00 95.19 157 GLU A CA 1
ATOM 1268 C C . GLU A 1 157 ? 7.244 -16.800 -11.475 1.00 95.19 157 GLU A C 1
ATOM 1270 O O . GLU A 1 157 ? 7.528 -17.142 -12.624 1.00 95.19 157 GLU A O 1
ATOM 1275 N N . TYR A 1 158 ? 6.157 -16.071 -11.217 1.00 96.31 158 TYR A N 1
ATOM 1276 C CA . TYR A 1 158 ? 5.273 -15.594 -12.275 1.00 96.31 158 TYR A CA 1
ATOM 1277 C C . TYR A 1 158 ? 6.013 -14.694 -13.280 1.00 96.31 158 TYR A C 1
ATOM 1279 O O . TYR A 1 158 ? 5.910 -14.896 -14.488 1.00 96.31 158 TYR A O 1
ATOM 1287 N N . ILE A 1 159 ? 6.804 -13.725 -12.809 1.00 95.00 159 ILE A N 1
ATOM 1288 C CA . ILE A 1 159 ? 7.511 -12.782 -13.685 1.00 95.00 159 ILE A CA 1
ATOM 1289 C C . ILE A 1 159 ? 8.525 -13.477 -14.604 1.00 95.00 159 ILE A C 1
ATOM 1291 O O . ILE A 1 159 ? 8.681 -13.041 -15.745 1.00 95.00 159 ILE A O 1
ATOM 1295 N N . LYS A 1 160 ? 9.160 -14.569 -14.158 1.00 92.25 160 LYS A N 1
ATOM 1296 C CA . LYS A 1 160 ? 10.081 -15.368 -14.990 1.00 92.25 160 LYS A CA 1
ATOM 1297 C C . LYS A 1 160 ? 9.404 -15.979 -16.222 1.00 92.25 160 LYS A C 1
ATOM 1299 O O . LYS A 1 160 ? 10.064 -16.201 -17.231 1.00 92.25 160 LYS A O 1
ATOM 1304 N N . THR A 1 161 ? 8.100 -16.243 -16.146 1.00 93.50 161 THR A N 1
ATOM 1305 C CA . THR A 1 161 ? 7.314 -16.880 -17.220 1.00 93.50 161 THR A CA 1
ATOM 1306 C C . THR A 1 161 ? 6.360 -15.914 -17.927 1.00 93.50 161 THR A C 1
ATOM 1308 O O . THR A 1 161 ? 5.746 -16.263 -18.937 1.00 93.50 161 THR A O 1
ATOM 1311 N N . ALA A 1 162 ? 6.237 -14.684 -17.424 1.00 93.94 162 ALA A N 1
ATOM 1312 C CA . ALA A 1 162 ? 5.315 -13.695 -17.950 1.00 93.94 162 ALA A CA 1
ATOM 1313 C C . ALA A 1 162 ? 5.736 -13.182 -19.337 1.00 93.94 162 ALA A C 1
ATOM 1315 O O . ALA A 1 162 ? 6.917 -13.076 -19.681 1.00 93.94 162 ALA A O 1
ATOM 1316 N N . LYS A 1 163 ? 4.727 -12.818 -20.132 1.00 93.75 163 LYS A N 1
ATOM 1317 C CA . LYS A 1 163 ? 4.889 -12.251 -21.472 1.00 93.75 163 LYS A CA 1
ATOM 1318 C C . LYS A 1 163 ? 4.697 -10.743 -21.443 1.00 93.75 163 LYS A C 1
ATOM 1320 O O . LYS A 1 163 ? 3.819 -10.230 -20.754 1.00 93.75 163 LYS A O 1
ATOM 1325 N N . SER A 1 164 ? 5.508 -10.042 -22.220 1.00 89.19 164 SER A N 1
ATOM 1326 C CA . SER A 1 164 ? 5.390 -8.610 -22.448 1.00 89.19 164 SER A CA 1
ATOM 1327 C C . SER A 1 164 ? 4.051 -8.276 -23.097 1.00 89.19 164 SER A C 1
ATOM 1329 O O . SER A 1 164 ? 3.662 -8.854 -24.109 1.00 89.19 164 SER A O 1
ATOM 1331 N N . MET A 1 165 ? 3.388 -7.267 -22.547 1.00 85.19 165 MET A N 1
ATOM 1332 C CA . MET A 1 165 ? 2.145 -6.711 -23.085 1.00 85.19 165 MET A CA 1
ATOM 1333 C C . MET A 1 165 ? 2.345 -5.976 -24.423 1.00 85.19 165 MET A C 1
ATOM 1335 O O . MET A 1 165 ? 1.375 -5.763 -25.139 1.00 85.19 165 MET A O 1
ATOM 1339 N N . LEU A 1 166 ? 3.582 -5.603 -24.773 1.00 83.56 166 LEU A N 1
ATOM 1340 C CA . LEU A 1 166 ? 3.880 -4.857 -26.003 1.00 83.56 166 LEU A CA 1
ATOM 1341 C C . LEU A 1 166 ? 4.030 -5.759 -27.230 1.00 83.56 166 LEU A C 1
ATOM 1343 O O . LEU A 1 166 ? 3.634 -5.378 -28.323 1.00 83.56 166 LEU A O 1
ATOM 1347 N N . ASN A 1 167 ? 4.650 -6.928 -27.061 1.00 86.19 167 ASN A N 1
ATOM 1348 C CA . ASN A 1 167 ? 5.048 -7.788 -28.180 1.00 86.19 167 ASN A CA 1
ATOM 1349 C C . ASN A 1 167 ? 4.755 -9.279 -27.958 1.00 86.19 167 ASN A C 1
ATOM 1351 O O . ASN A 1 167 ? 5.086 -10.089 -28.814 1.00 86.19 167 ASN A O 1
ATOM 1355 N N . GLY A 1 168 ? 4.174 -9.670 -26.819 1.00 87.94 168 GLY A N 1
ATOM 1356 C CA . GLY A 1 168 ? 3.831 -11.063 -26.518 1.00 87.94 168 GLY A CA 1
ATOM 1357 C C . GLY A 1 168 ? 5.023 -11.986 -26.238 1.00 87.94 168 GLY A C 1
ATOM 1358 O O . GLY A 1 168 ? 4.819 -13.146 -25.878 1.00 87.94 168 GLY A O 1
ATOM 1359 N N . ASN A 1 169 ? 6.256 -11.489 -26.351 1.00 91.69 169 ASN A N 1
ATOM 1360 C CA . ASN A 1 169 ? 7.465 -12.260 -26.077 1.00 91.69 169 ASN A CA 1
ATOM 1361 C C . ASN A 1 169 ? 7.693 -12.407 -24.565 1.00 91.69 169 ASN A C 1
ATOM 1363 O O . ASN A 1 169 ? 7.248 -11.546 -23.797 1.00 91.69 169 ASN A O 1
ATOM 1367 N N . PRO A 1 170 ? 8.405 -13.456 -24.112 1.00 93.12 170 PRO A N 1
ATOM 1368 C CA . PRO A 1 170 ? 8.838 -13.565 -22.723 1.00 93.12 170 PRO A CA 1
ATOM 1369 C C . PRO A 1 170 ? 9.564 -12.299 -22.258 1.00 93.12 170 PRO A C 1
ATOM 1371 O O . PRO A 1 170 ? 10.336 -11.694 -23.010 1.00 93.12 170 PRO A O 1
ATOM 1374 N N . LEU A 1 171 ? 9.309 -11.877 -21.019 1.00 92.31 171 LEU A N 1
ATOM 1375 C CA . LEU A 1 171 ? 10.017 -10.741 -20.438 1.00 92.31 171 LEU A CA 1
ATOM 1376 C C . LEU A 1 171 ? 11.512 -11.051 -20.354 1.00 92.31 171 LEU A C 1
ATOM 1378 O O . LEU A 1 171 ? 11.901 -12.066 -19.781 1.00 92.31 171 LEU A O 1
ATOM 1382 N N . ASN A 1 172 ? 12.354 -10.145 -20.854 1.00 90.12 172 ASN A N 1
ATOM 1383 C CA . ASN A 1 172 ? 13.793 -10.259 -20.639 1.00 90.12 172 ASN A CA 1
ATOM 1384 C C . ASN A 1 172 ? 14.142 -10.036 -19.155 1.00 90.12 172 ASN A C 1
ATOM 1386 O O . ASN A 1 172 ? 13.431 -9.337 -18.427 1.00 90.12 172 ASN A O 1
ATOM 1390 N N . GLU A 1 173 ? 15.266 -10.592 -18.713 1.00 89.00 173 GLU A N 1
ATOM 1391 C CA . GLU A 1 173 ? 15.692 -10.552 -17.309 1.00 89.00 173 GLU A CA 1
ATOM 1392 C C . GLU A 1 173 ? 15.877 -9.131 -16.764 1.00 89.00 173 GLU A C 1
ATOM 1394 O O . GLU A 1 173 ? 15.604 -8.864 -15.592 1.00 89.00 173 GLU A O 1
ATOM 1399 N N . ASN A 1 174 ? 16.298 -8.184 -17.611 1.00 87.69 174 ASN A N 1
ATOM 1400 C CA . ASN A 1 174 ? 16.387 -6.780 -17.225 1.00 87.69 174 ASN A CA 1
ATOM 1401 C C . ASN A 1 174 ? 15.007 -6.242 -16.841 1.00 87.69 174 ASN A C 1
ATOM 1403 O O . ASN A 1 174 ? 14.855 -5.670 -15.764 1.00 87.69 174 ASN A O 1
ATOM 1407 N N . THR A 1 175 ? 13.990 -6.461 -17.665 1.00 90.69 175 THR A N 1
ATOM 1408 C CA . THR A 1 175 ? 12.614 -6.044 -17.395 1.00 90.69 175 THR A CA 1
ATOM 1409 C C . THR A 1 175 ? 12.055 -6.750 -16.162 1.00 90.69 175 THR A C 1
ATOM 1411 O O . THR A 1 175 ? 11.487 -6.080 -15.297 1.00 90.69 175 THR A O 1
ATOM 1414 N N . GLN A 1 176 ? 12.299 -8.058 -16.019 1.00 93.06 176 GLN A N 1
ATOM 1415 C CA . GLN A 1 176 ? 11.929 -8.822 -14.823 1.00 93.06 176 GLN A CA 1
ATOM 1416 C C . GLN A 1 176 ? 12.515 -8.182 -13.553 1.00 93.06 176 GLN A C 1
ATOM 1418 O O . GLN A 1 176 ? 11.775 -7.813 -12.638 1.00 93.06 176 GLN A O 1
ATOM 1423 N N . ARG A 1 177 ? 13.835 -7.944 -13.525 1.00 90.56 177 ARG A N 1
ATOM 1424 C CA . ARG A 1 177 ? 14.529 -7.267 -12.416 1.00 90.56 177 ARG A CA 1
ATOM 1425 C C . ARG A 1 177 ? 13.938 -5.894 -12.139 1.00 90.56 177 ARG A C 1
ATOM 1427 O O . ARG A 1 177 ? 13.755 -5.519 -10.979 1.00 90.56 177 ARG A O 1
ATOM 1434 N N . GLN A 1 178 ? 13.646 -5.122 -13.187 1.00 91.56 178 GLN A N 1
ATOM 1435 C CA . GLN A 1 178 ? 13.069 -3.799 -13.009 1.00 91.56 178 GLN A CA 1
ATOM 1436 C C . GLN A 1 178 ? 11.717 -3.904 -12.298 1.00 91.56 178 GLN A C 1
ATOM 1438 O O . GLN A 1 178 ? 11.536 -3.187 -11.317 1.00 91.56 178 GLN A O 1
ATOM 1443 N N . TYR A 1 179 ? 10.823 -4.814 -12.693 1.00 94.50 179 TYR A N 1
ATOM 1444 C CA . TYR A 1 179 ? 9.537 -5.013 -12.014 1.00 94.50 179 TYR A CA 1
ATOM 1445 C C . TYR A 1 179 ? 9.693 -5.411 -10.546 1.00 94.50 179 TYR A C 1
ATOM 1447 O O . TYR A 1 179 ? 9.072 -4.776 -9.691 1.00 94.50 179 TYR A O 1
ATOM 1455 N N . ILE A 1 180 ? 10.582 -6.357 -10.227 1.00 94.19 180 ILE A N 1
ATOM 1456 C CA . ILE A 1 180 ? 10.848 -6.749 -8.832 1.00 94.19 180 ILE A CA 1
ATOM 1457 C C . ILE A 1 180 ? 11.383 -5.565 -8.014 1.00 94.19 180 ILE A C 1
ATOM 1459 O O . ILE A 1 180 ? 10.884 -5.285 -6.923 1.00 94.19 180 ILE A O 1
ATOM 1463 N N . LYS A 1 181 ? 12.320 -4.783 -8.567 1.00 92.25 181 LYS A N 1
ATOM 1464 C CA . LYS A 1 181 ? 12.849 -3.575 -7.912 1.00 92.25 181 LYS A CA 1
ATOM 1465 C C . LYS A 1 181 ? 11.759 -2.528 -7.652 1.00 92.25 181 LYS A C 1
ATOM 1467 O O . LYS A 1 181 ? 11.773 -1.880 -6.606 1.00 92.25 181 LYS A O 1
ATOM 1472 N N . ARG A 1 182 ? 10.814 -2.335 -8.582 1.00 93.56 182 ARG A N 1
ATOM 1473 C CA . ARG A 1 182 ? 9.710 -1.375 -8.383 1.00 93.56 182 ARG A CA 1
ATOM 1474 C C . ARG A 1 182 ? 8.742 -1.897 -7.339 1.00 93.56 182 ARG A C 1
ATOM 1476 O O . ARG A 1 182 ? 8.344 -1.108 -6.496 1.00 93.56 182 ARG A O 1
ATOM 1483 N N . LEU A 1 183 ? 8.424 -3.191 -7.334 1.00 95.50 183 LEU A N 1
ATOM 1484 C CA . LEU A 1 183 ? 7.571 -3.766 -6.297 1.00 95.50 183 LEU A CA 1
ATOM 1485 C C . LEU A 1 183 ? 8.193 -3.595 -4.904 1.00 95.50 183 LEU A C 1
ATOM 1487 O O . LEU A 1 183 ? 7.512 -3.137 -3.993 1.00 95.50 183 LEU A O 1
ATOM 1491 N N . ALA A 1 184 ? 9.496 -3.843 -4.753 1.00 93.25 184 ALA A N 1
ATOM 1492 C CA . ALA A 1 184 ? 10.203 -3.570 -3.501 1.00 93.25 184 ALA A CA 1
ATOM 1493 C C . ALA A 1 184 ? 10.134 -2.082 -3.101 1.00 93.25 184 ALA A C 1
ATOM 1495 O O . ALA A 1 184 ? 9.889 -1.762 -1.940 1.00 93.25 184 ALA A O 1
ATOM 1496 N N . SER A 1 185 ? 10.283 -1.165 -4.065 1.00 92.38 185 SER A N 1
ATOM 1497 C CA . SER A 1 185 ? 10.119 0.276 -3.827 1.00 92.38 185 SER A CA 1
ATOM 1498 C C . SER A 1 185 ? 8.694 0.649 -3.414 1.00 92.38 185 SER A C 1
ATOM 1500 O O . SER A 1 185 ? 8.537 1.489 -2.536 1.00 92.38 185 SER A O 1
ATOM 1502 N N . VAL A 1 186 ? 7.671 0.046 -4.025 1.00 94.00 186 VAL A N 1
ATOM 1503 C CA . VAL A 1 186 ? 6.257 0.256 -3.675 1.00 94.00 186 VAL A CA 1
ATOM 1504 C C . VAL A 1 186 ? 5.998 -0.202 -2.246 1.00 94.00 186 VAL A C 1
ATOM 1506 O O . VAL A 1 186 ? 5.349 0.514 -1.495 1.00 94.00 186 VAL A O 1
ATOM 1509 N N . ILE A 1 187 ? 6.533 -1.360 -1.852 1.00 93.00 187 ILE A N 1
ATOM 1510 C CA . ILE A 1 187 ? 6.407 -1.868 -0.483 1.00 93.00 187 ILE A CA 1
ATOM 1511 C C . ILE A 1 187 ? 7.098 -0.926 0.508 1.00 93.00 187 ILE A C 1
ATOM 1513 O O . ILE A 1 187 ? 6.524 -0.631 1.547 1.00 93.00 187 ILE A O 1
ATOM 1517 N N . ASN A 1 188 ? 8.276 -0.387 0.182 1.00 90.12 188 ASN A N 1
ATOM 1518 C CA . ASN A 1 188 ? 8.933 0.612 1.033 1.00 90.12 188 ASN A CA 1
ATOM 1519 C C . ASN A 1 188 ? 8.094 1.890 1.190 1.00 90.12 188 ASN A C 1
ATOM 1521 O O . ASN A 1 188 ? 7.992 2.417 2.295 1.00 90.12 188 ASN A O 1
ATOM 1525 N N . SER A 1 189 ? 7.457 2.368 0.117 1.00 89.31 189 SER A N 1
ATOM 1526 C CA . SER A 1 189 ? 6.504 3.481 0.210 1.00 89.31 189 SER A CA 1
ATOM 1527 C C . SER A 1 189 ? 5.292 3.115 1.071 1.00 89.31 189 SER A C 1
ATOM 1529 O O . SER A 1 189 ? 4.892 3.903 1.920 1.00 89.31 189 SER A O 1
ATOM 1531 N N . ALA A 1 190 ? 4.768 1.895 0.934 1.00 88.50 190 ALA A N 1
ATOM 1532 C CA . ALA A 1 190 ? 3.650 1.406 1.737 1.00 88.50 190 ALA A CA 1
ATOM 1533 C C . ALA A 1 190 ? 4.005 1.260 3.229 1.00 88.50 190 ALA A C 1
ATOM 1535 O O . ALA A 1 190 ? 3.137 1.434 4.078 1.00 88.50 190 ALA A O 1
ATOM 1536 N N . ILE A 1 191 ? 5.269 0.974 3.561 1.00 85.94 191 ILE A N 1
ATOM 1537 C CA . ILE A 1 191 ? 5.776 0.980 4.943 1.00 85.94 191 ILE A CA 1
ATOM 1538 C C . ILE A 1 191 ? 5.818 2.406 5.491 1.00 85.94 191 ILE A C 1
ATOM 1540 O O . ILE A 1 191 ? 5.353 2.638 6.602 1.00 85.94 191 ILE A O 1
ATOM 1544 N N . ALA A 1 192 ? 6.323 3.368 4.710 1.00 82.94 192 ALA A N 1
ATOM 1545 C CA . ALA A 1 192 ? 6.308 4.782 5.096 1.00 82.94 192 ALA A CA 1
ATOM 1546 C C . ALA A 1 192 ? 4.876 5.323 5.279 1.00 82.94 192 ALA A C 1
ATOM 1548 O O . ALA A 1 192 ? 4.650 6.215 6.088 1.00 82.94 192 ALA A O 1
ATOM 1549 N N . ASP A 1 193 ? 3.912 4.753 4.553 1.00 81.75 193 ASP A N 1
ATOM 1550 C CA . ASP A 1 193 ? 2.479 5.020 4.689 1.00 81.75 193 ASP A CA 1
ATOM 1551 C C . ASP A 1 193 ? 1.778 4.168 5.773 1.00 81.75 193 ASP A C 1
ATOM 1553 O O . ASP A 1 193 ? 0.550 4.223 5.876 1.00 81.75 193 ASP A O 1
ATOM 1557 N N . GLU A 1 194 ? 2.526 3.388 6.564 1.00 83.06 194 GLU A N 1
ATOM 1558 C CA . GLU A 1 194 ? 2.043 2.521 7.656 1.00 83.06 194 GLU A CA 1
ATOM 1559 C C . GLU A 1 194 ? 1.027 1.438 7.220 1.00 83.06 194 GLU A C 1
ATOM 1561 O O . GLU A 1 194 ? 0.232 0.932 8.013 1.00 83.06 194 GLU A O 1
ATOM 1566 N N . MET A 1 195 ? 1.042 1.041 5.943 1.00 82.12 195 MET A N 1
ATOM 1567 C CA . MET A 1 195 ? 0.138 0.023 5.380 1.00 82.12 195 MET A CA 1
ATOM 1568 C C . MET A 1 195 ? 0.663 -1.408 5.570 1.00 82.12 195 MET A C 1
ATOM 1570 O O . MET A 1 195 ? -0.124 -2.357 5.606 1.00 82.12 195 MET A O 1
ATOM 1574 N N . ILE A 1 196 ? 1.987 -1.567 5.669 1.00 85.56 196 ILE A N 1
ATOM 1575 C CA . ILE A 1 196 ? 2.695 -2.834 5.899 1.00 85.56 196 ILE A CA 1
ATOM 1576 C C . ILE A 1 196 ? 3.762 -2.613 6.982 1.00 85.56 196 ILE A C 1
ATOM 1578 O O . ILE A 1 196 ? 4.448 -1.596 6.938 1.00 85.56 196 ILE A O 1
ATOM 1582 N N . PRO A 1 197 ? 3.963 -3.560 7.918 1.00 81.94 197 PRO A N 1
ATOM 1583 C CA . PRO A 1 197 ? 4.933 -3.395 9.003 1.00 81.94 197 PRO A CA 1
ATOM 1584 C C . PRO A 1 197 ? 6.400 -3.583 8.583 1.00 81.94 197 PRO A C 1
ATOM 1586 O O . PRO A 1 197 ? 7.292 -3.011 9.199 1.00 81.94 197 PRO A O 1
ATOM 1589 N N . SER A 1 198 ? 6.690 -4.420 7.583 1.00 86.44 198 SER A N 1
ATOM 1590 C CA . SER A 1 198 ? 8.064 -4.705 7.145 1.00 86.44 198 SER A CA 1
ATOM 1591 C C . SER A 1 198 ? 8.120 -5.182 5.695 1.00 86.44 198 SER A C 1
ATOM 1593 O O . SER A 1 198 ? 7.134 -5.693 5.169 1.00 86.44 198 SER A O 1
ATOM 1595 N N . ASN A 1 199 ? 9.274 -5.025 5.039 1.00 88.38 199 ASN A N 1
ATOM 1596 C CA . ASN A 1 199 ? 9.436 -5.405 3.638 1.00 88.38 199 ASN A CA 1
ATOM 1597 C C . ASN A 1 199 ? 9.706 -6.920 3.502 1.00 88.38 199 ASN A C 1
ATOM 1599 O O . ASN A 1 199 ? 10.780 -7.371 3.913 1.00 88.38 199 ASN A O 1
ATOM 1603 N N . PRO A 1 200 ? 8.812 -7.711 2.869 1.00 90.31 200 PRO A N 1
ATOM 1604 C CA . PRO A 1 200 ? 8.999 -9.156 2.740 1.00 90.31 200 PRO A CA 1
ATOM 1605 C C . PRO A 1 200 ? 10.190 -9.565 1.865 1.00 90.31 200 PRO A C 1
ATOM 1607 O O . PRO A 1 200 ? 10.703 -10.671 2.025 1.00 90.31 200 PRO A O 1
ATOM 1610 N N . PHE A 1 201 ? 10.672 -8.691 0.971 1.00 88.00 201 PHE A N 1
ATOM 1611 C CA . PHE A 1 201 ? 11.860 -8.976 0.155 1.00 88.00 201 PHE A CA 1
ATOM 1612 C C . PHE A 1 201 ? 13.132 -9.126 0.989 1.00 88.00 201 PHE A C 1
ATOM 1614 O O . PHE A 1 201 ? 14.037 -9.838 0.569 1.00 88.00 201 PHE A O 1
ATOM 1621 N N . MET A 1 202 ? 13.187 -8.537 2.189 1.00 85.94 202 MET A N 1
ATOM 1622 C CA . MET A 1 202 ? 14.332 -8.685 3.099 1.00 85.94 202 MET A CA 1
ATOM 1623 C C . MET A 1 202 ? 14.487 -10.119 3.628 1.00 85.94 202 MET A C 1
ATOM 1625 O O . MET A 1 202 ? 15.520 -10.462 4.190 1.00 85.94 202 MET A O 1
ATOM 1629 N N . GLN A 1 203 ? 13.463 -10.961 3.457 1.00 84.81 203 GLN A N 1
ATOM 1630 C CA . GLN A 1 203 ? 13.443 -12.354 3.907 1.00 84.81 203 GLN A CA 1
ATOM 1631 C C . GLN A 1 203 ? 13.676 -13.355 2.759 1.00 84.81 203 GLN A C 1
ATOM 1633 O O . GLN A 1 203 ? 13.591 -14.571 2.976 1.00 84.81 203 GLN A O 1
ATOM 1638 N N . ILE A 1 204 ? 13.906 -12.867 1.536 1.00 87.06 204 ILE A N 1
ATOM 1639 C CA . ILE A 1 204 ? 14.149 -13.671 0.330 1.00 87.06 204 ILE A CA 1
ATOM 1640 C C . ILE A 1 204 ? 15.656 -13.731 0.079 1.00 87.06 204 ILE A C 1
ATOM 1642 O O . ILE A 1 204 ? 16.360 -12.738 0.269 1.00 87.06 204 ILE A O 1
ATOM 1646 N N . LYS A 1 205 ? 16.166 -14.898 -0.331 1.00 84.12 205 LYS A N 1
ATOM 1647 C CA . LYS A 1 205 ? 17.595 -15.045 -0.613 1.00 84.12 205 LYS A CA 1
ATOM 1648 C C . LYS A 1 205 ? 17.965 -14.263 -1.878 1.00 84.12 205 LYS A C 1
ATOM 1650 O O . LYS A 1 205 ? 17.204 -14.289 -2.845 1.00 84.12 205 LYS A O 1
ATOM 1655 N N . PRO A 1 206 ? 19.141 -13.616 -1.930 1.00 81.62 206 PRO A N 1
ATOM 1656 C CA . PRO A 1 206 ? 19.584 -12.899 -3.123 1.00 81.62 206 PRO A CA 1
ATOM 1657 C C . PRO A 1 206 ? 19.695 -13.770 -4.383 1.00 81.62 206 PRO A C 1
ATOM 1659 O O . PRO A 1 206 ? 19.643 -13.231 -5.484 1.00 81.62 206 PRO A O 1
ATOM 1662 N N . GLU A 1 207 ? 19.872 -15.090 -4.249 1.00 82.62 207 GLU A N 1
ATOM 1663 C CA . GLU A 1 207 ? 19.868 -16.025 -5.387 1.00 82.62 207 GLU A CA 1
ATOM 1664 C C . GLU A 1 207 ? 18.503 -16.134 -6.074 1.00 82.62 207 GLU A C 1
ATOM 1666 O O . GLU A 1 207 ? 18.448 -16.299 -7.290 1.00 82.62 207 GLU A O 1
ATOM 1671 N N . ASP A 1 208 ? 17.416 -16.004 -5.313 1.00 81.38 208 ASP A N 1
ATOM 1672 C CA . ASP A 1 208 ? 16.053 -16.157 -5.827 1.00 81.38 208 ASP A CA 1
ATOM 1673 C C . ASP A 1 208 ? 15.571 -14.893 -6.558 1.00 81.38 208 ASP A C 1
ATOM 1675 O O . ASP A 1 208 ? 14.587 -14.924 -7.296 1.00 81.38 208 ASP A O 1
ATOM 1679 N N . ILE A 1 209 ? 16.256 -13.763 -6.361 1.00 81.44 209 ILE A N 1
ATOM 1680 C CA . ILE A 1 209 ? 15.916 -12.473 -6.962 1.00 81.44 209 ILE A CA 1
ATOM 1681 C C . ILE A 1 209 ? 16.615 -12.354 -8.325 1.00 81.44 209 ILE A C 1
ATOM 1683 O O . ILE A 1 209 ? 17.831 -12.540 -8.389 1.00 81.44 209 ILE A O 1
ATOM 1687 N N . PRO A 1 210 ? 15.904 -11.977 -9.410 1.00 78.94 210 PRO A N 1
ATOM 1688 C CA . PRO A 1 210 ? 16.515 -11.785 -10.724 1.00 78.94 210 PRO A CA 1
ATOM 1689 C C . PRO A 1 210 ? 17.725 -10.840 -10.669 1.00 78.94 210 PRO A C 1
ATOM 1691 O O . PRO A 1 210 ? 17.593 -9.650 -10.355 1.00 78.94 210 PRO A O 1
ATOM 1694 N N . LYS A 1 211 ? 18.911 -11.372 -10.979 1.00 72.25 211 LYS A N 1
ATOM 1695 C CA . LYS A 1 211 ? 20.166 -10.612 -11.043 1.00 72.25 211 LYS A CA 1
ATOM 1696 C C . LYS A 1 211 ? 20.315 -9.976 -12.423 1.00 72.25 211 LYS A C 1
ATOM 1698 O O . LYS A 1 211 ? 19.706 -10.405 -13.396 1.00 72.25 211 LYS A O 1
ATOM 1703 N N . GLY A 1 212 ? 21.069 -8.884 -12.504 1.00 59.50 212 GLY A N 1
ATOM 1704 C CA . GLY A 1 212 ? 21.467 -8.349 -13.802 1.00 59.50 212 GLY A CA 1
ATOM 1705 C C . GLY A 1 212 ? 22.689 -9.086 -14.313 1.00 59.50 212 GLY A C 1
ATOM 1706 O O . GLY A 1 212 ? 23.652 -9.229 -13.567 1.00 59.50 212 GLY A O 1
ATOM 1707 N N . HIS A 1 213 ? 22.667 -9.495 -15.576 1.00 57.84 213 HIS A N 1
ATOM 1708 C CA . HIS A 1 213 ? 23.903 -9.697 -16.317 1.00 57.84 213 HIS A CA 1
ATOM 1709 C C . HIS A 1 2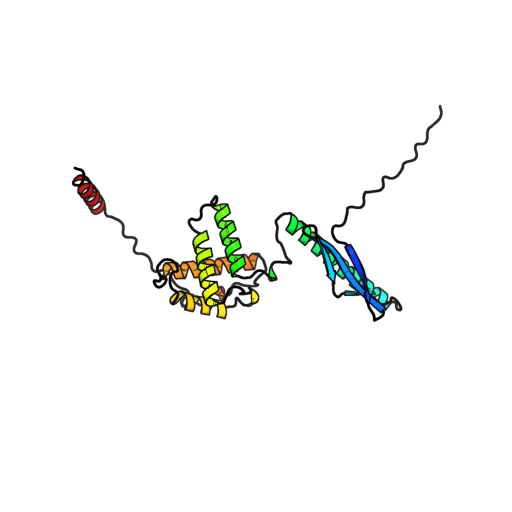13 ? 24.551 -8.329 -16.560 1.00 57.84 213 HIS A C 1
ATOM 1711 O O . HIS A 1 213 ? 23.846 -7.341 -16.808 1.00 57.84 213 HIS A O 1
ATOM 1717 N N . SER A 1 214 ? 25.880 -8.250 -16.465 1.00 50.50 214 SER A N 1
ATOM 1718 C CA . SER A 1 214 ? 26.604 -7.108 -17.017 1.00 50.50 214 SER A CA 1
ATOM 1719 C C . SER A 1 214 ? 26.294 -7.078 -18.508 1.00 50.50 214 SER A C 1
ATOM 1721 O O . SER A 1 214 ? 26.644 -8.012 -19.224 1.00 50.50 214 SER A O 1
ATOM 1723 N N . ALA A 1 215 ? 25.588 -6.051 -18.974 1.00 57.56 215 ALA A N 1
ATOM 1724 C CA . ALA A 1 215 ? 25.539 -5.812 -20.404 1.00 57.56 215 ALA A CA 1
ATOM 1725 C C . ALA A 1 215 ? 26.980 -5.534 -20.840 1.00 57.56 215 ALA A C 1
ATOM 1727 O O . ALA A 1 215 ? 27.611 -4.632 -20.285 1.00 57.56 215 ALA A O 1
ATOM 1728 N N . GLU A 1 216 ? 27.508 -6.318 -21.777 1.00 54.41 216 GLU A N 1
ATOM 1729 C CA . GLU A 1 216 ? 28.704 -5.910 -22.501 1.00 54.41 216 GLU A CA 1
ATOM 1730 C C . GLU A 1 216 ? 28.338 -4.620 -23.231 1.00 54.41 216 GLU A C 1
ATOM 1732 O O . GLU A 1 216 ? 27.536 -4.604 -24.165 1.00 54.41 216 GLU A O 1
ATOM 1737 N N . VAL A 1 217 ? 28.832 -3.499 -22.715 1.00 58.12 217 VAL A N 1
ATOM 1738 C CA . VAL A 1 217 ? 28.699 -2.220 -23.397 1.00 58.12 217 VAL A CA 1
ATOM 1739 C C . VAL A 1 217 ? 29.705 -2.261 -24.538 1.00 58.12 217 VAL A C 1
ATOM 1741 O O . VAL A 1 217 ? 30.899 -2.082 -24.319 1.00 58.12 217 VAL A O 1
ATOM 1744 N N . CYS A 1 218 ? 29.235 -2.554 -25.749 1.00 67.88 218 CYS A N 1
ATOM 1745 C CA . CYS A 1 218 ? 30.058 -2.441 -26.946 1.00 67.88 218 CYS A CA 1
ATOM 1746 C C . CYS A 1 218 ? 30.275 -0.956 -27.246 1.00 67.88 218 CYS A C 1
ATOM 1748 O O . CYS A 1 218 ? 29.326 -0.219 -27.523 1.00 67.88 218 CYS A O 1
ATOM 1750 N N . TYR A 1 219 ? 31.526 -0.516 -27.169 1.00 80.38 219 TYR A N 1
ATOM 1751 C CA . TYR A 1 219 ? 31.940 0.794 -27.649 1.00 80.38 219 TYR A CA 1
ATOM 1752 C C . TYR A 1 219 ? 32.384 0.658 -29.099 1.00 80.38 219 TYR A C 1
ATOM 1754 O O . TYR A 1 219 ? 33.064 -0.307 -29.436 1.00 80.38 219 TYR A O 1
ATOM 1762 N N . LEU A 1 220 ? 32.035 1.637 -29.932 1.00 83.00 220 LEU A N 1
ATOM 1763 C CA . LEU A 1 220 ? 32.666 1.761 -31.238 1.00 83.00 220 LEU A CA 1
ATOM 1764 C C . LEU A 1 220 ? 34.104 2.244 -31.036 1.00 83.00 220 LEU A C 1
ATOM 1766 O O . LEU A 1 220 ? 34.353 3.237 -30.347 1.00 83.00 220 LEU A O 1
ATOM 1770 N N . THR A 1 221 ? 35.044 1.541 -31.645 1.00 86.56 221 THR A N 1
ATOM 1771 C CA . THR A 1 221 ? 36.426 1.985 -31.804 1.00 86.56 221 THR A CA 1
ATOM 1772 C C . THR A 1 221 ? 36.497 3.173 -32.765 1.00 86.56 221 THR A C 1
ATOM 1774 O O . THR A 1 221 ? 35.592 3.413 -33.566 1.00 86.56 221 THR A O 1
ATOM 1777 N N . ILE A 1 222 ? 37.595 3.935 -32.712 1.00 87.25 222 ILE A N 1
ATOM 1778 C CA . ILE A 1 222 ? 37.804 5.092 -33.602 1.00 87.25 222 ILE A CA 1
ATOM 1779 C C . ILE A 1 222 ? 37.701 4.680 -35.079 1.00 87.25 222 ILE A C 1
ATOM 1781 O O . ILE A 1 222 ? 37.157 5.433 -35.887 1.00 87.25 222 ILE A O 1
ATOM 1785 N N . ASP A 1 223 ? 38.174 3.487 -35.431 1.00 87.12 223 ASP A N 1
ATOM 1786 C CA . ASP A 1 223 ? 38.160 3.003 -36.812 1.00 87.12 223 AS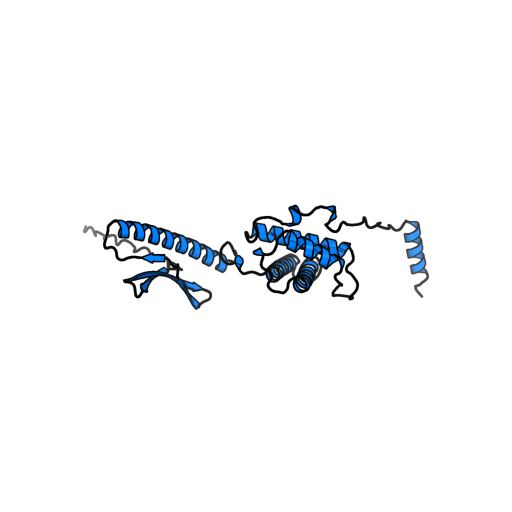P A CA 1
ATOM 1787 C C . ASP A 1 223 ? 36.760 2.569 -37.270 1.00 87.12 223 ASP A C 1
ATOM 1789 O O . ASP A 1 223 ? 36.380 2.827 -38.415 1.00 87.12 223 ASP A O 1
ATOM 1793 N N . GLU A 1 224 ? 35.938 2.013 -36.374 1.00 87.19 224 GLU A N 1
ATOM 1794 C CA . GLU A 1 224 ? 34.520 1.754 -36.655 1.00 87.19 224 GLU A CA 1
ATOM 1795 C C . GLU A 1 224 ? 33.735 3.062 -36.823 1.00 87.19 224 GLU A C 1
ATOM 1797 O O . GLU A 1 224 ? 32.894 3.161 -37.714 1.00 87.19 224 GLU A O 1
ATOM 1802 N N . VAL A 1 225 ? 34.049 4.100 -36.035 1.00 87.31 225 VAL A N 1
ATOM 1803 C CA . VAL A 1 225 ? 33.462 5.441 -36.207 1.00 87.31 225 VAL A CA 1
ATOM 1804 C C . VAL A 1 225 ? 33.852 6.044 -37.560 1.00 87.31 225 VAL A C 1
ATOM 1806 O O . VAL A 1 225 ? 32.990 6.579 -38.256 1.00 87.31 225 VAL A O 1
ATOM 1809 N N . ARG A 1 226 ? 35.125 5.937 -37.969 1.00 86.81 226 ARG A N 1
ATOM 1810 C CA . ARG A 1 226 ? 35.597 6.414 -39.284 1.00 86.81 226 ARG A CA 1
ATOM 1811 C C . ARG A 1 226 ? 34.910 5.685 -40.436 1.00 86.81 226 ARG A C 1
ATOM 1813 O O . ARG A 1 226 ? 34.396 6.340 -41.338 1.00 86.81 226 ARG A O 1
ATOM 1820 N N . SER A 1 227 ? 34.820 4.358 -40.356 1.00 86.94 227 SER A N 1
ATOM 1821 C CA . SER A 1 227 ? 34.135 3.531 -41.359 1.00 86.94 227 SER A CA 1
ATOM 1822 C C . SER A 1 227 ? 32.657 3.917 -41.501 1.00 86.94 227 SER A C 1
ATOM 1824 O O . SER A 1 227 ? 32.117 3.968 -42.608 1.00 86.94 227 SER A O 1
ATOM 1826 N N . LEU A 1 228 ? 31.999 4.251 -40.385 1.00 87.38 228 LEU A N 1
ATOM 1827 C CA . LEU A 1 228 ? 30.608 4.699 -40.384 1.00 87.38 228 LEU A CA 1
ATOM 1828 C C . LEU A 1 228 ? 30.443 6.046 -41.112 1.00 87.38 228 LEU A C 1
ATOM 1830 O O . LEU A 1 228 ? 29.525 6.192 -41.916 1.00 87.38 228 LEU A O 1
ATOM 1834 N N . ILE A 1 229 ? 31.359 6.999 -40.900 1.00 88.25 229 ILE A N 1
ATOM 1835 C CA . ILE A 1 229 ? 31.362 8.311 -41.575 1.00 88.25 229 ILE A CA 1
ATOM 1836 C C . ILE A 1 229 ? 31.603 8.163 -43.084 1.00 88.25 229 ILE A C 1
ATOM 1838 O O . ILE A 1 229 ? 30.914 8.796 -43.889 1.00 88.25 229 ILE A O 1
ATOM 1842 N N . GLU A 1 230 ? 32.549 7.311 -43.480 1.00 84.38 230 GLU A N 1
ATOM 1843 C CA . GLU A 1 230 ? 32.853 7.060 -44.892 1.00 84.38 230 GLU A CA 1
ATOM 1844 C C . GLU A 1 230 ? 31.659 6.425 -45.613 1.00 84.38 230 GLU A C 1
ATOM 1846 O O . GLU A 1 230 ? 31.242 6.923 -46.657 1.00 84.38 230 GLU A O 1
ATOM 1851 N N . SER A 1 231 ? 31.023 5.407 -45.021 1.00 79.38 231 SER A N 1
ATOM 1852 C CA . SER A 1 231 ? 29.828 4.772 -45.604 1.00 79.38 231 SER A CA 1
ATOM 1853 C C . SER A 1 231 ? 28.655 5.746 -45.817 1.00 79.38 231 SER A C 1
ATOM 1855 O O . SER A 1 231 ? 27.904 5.627 -46.789 1.00 79.38 231 SER A O 1
ATOM 1857 N N . TYR A 1 232 ? 28.533 6.762 -44.957 1.00 69.38 232 TYR A N 1
ATOM 1858 C CA . TYR A 1 232 ? 27.528 7.821 -45.083 1.00 69.38 232 TYR A CA 1
ATOM 1859 C C . TYR A 1 232 ? 27.885 8.870 -46.151 1.00 69.38 232 TYR A C 1
ATOM 1861 O O . TYR A 1 232 ? 27.005 9.508 -46.724 1.00 69.38 232 TYR A O 1
ATOM 1869 N N . SER A 1 233 ? 29.175 9.036 -46.446 1.00 63.19 233 SER A N 1
ATOM 1870 C CA . SER A 1 233 ? 29.671 10.014 -47.423 1.00 63.19 233 SER A CA 1
ATOM 1871 C C . SER A 1 233 ? 29.538 9.523 -48.870 1.00 63.19 233 SER A C 1
ATOM 1873 O O . SER A 1 233 ? 29.384 10.333 -49.776 1.00 63.19 233 SER A O 1
ATOM 1875 N N . PHE A 1 234 ? 29.523 8.203 -49.094 1.00 56.91 234 PHE A N 1
ATOM 1876 C CA . PHE A 1 234 ? 29.313 7.591 -50.417 1.00 56.91 234 PHE A CA 1
ATOM 1877 C C . PHE A 1 234 ? 27.837 7.354 -50.783 1.00 56.91 234 PHE A C 1
ATOM 1879 O O . PHE A 1 234 ? 27.547 6.857 -51.869 1.00 56.91 234 PHE A O 1
ATOM 1886 N N . SER A 1 235 ? 26.899 7.687 -49.891 1.00 55.72 235 SER A N 1
ATOM 1887 C CA . SER A 1 235 ? 25.457 7.452 -50.072 1.00 55.72 235 SER A CA 1
ATOM 1888 C C . SER A 1 235 ? 24.627 8.730 -50.270 1.00 55.72 235 SER A C 1
ATOM 1890 O O . SER A 1 235 ? 23.401 8.652 -50.340 1.00 55.72 235 SER A O 1
ATOM 1892 N N . SER A 1 236 ? 25.270 9.894 -50.423 1.00 52.16 236 SER A N 1
ATOM 1893 C CA . SER A 1 236 ? 24.604 11.117 -50.897 1.00 52.16 236 SER A CA 1
ATOM 1894 C C . SER A 1 236 ? 24.798 11.265 -52.418 1.00 52.16 236 SER A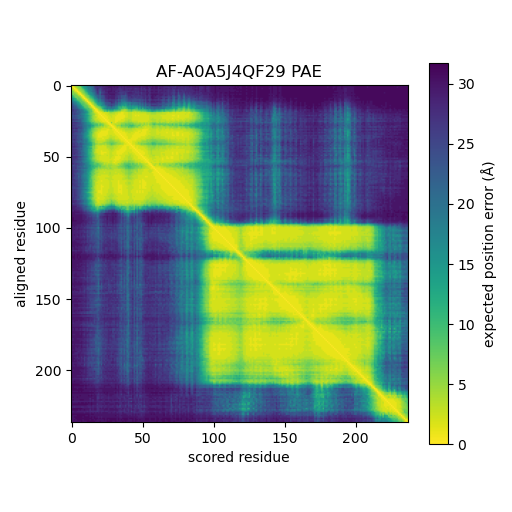 C 1
ATOM 1896 O O . SER A 1 236 ? 25.952 11.271 -52.847 1.00 52.16 236 SER A O 1
ATOM 1898 N N . PRO A 1 237 ? 23.717 11.324 -53.225 1.00 54.53 237 PRO A N 1
ATOM 1899 C CA . PRO A 1 237 ? 23.794 11.542 -54.672 1.00 54.53 237 PRO A CA 1
ATOM 1900 C C . PRO A 1 237 ? 24.283 12.946 -55.047 1.00 54.53 237 PRO A C 1
ATOM 1902 O O . PRO A 1 237 ? 24.080 13.887 -54.243 1.00 54.53 237 PRO A O 1
#

Sequence (237 aa):
MKLVVMANKAKKQAKVKEPIRIRYKAISNGNQSIYLDYYYNGKREYEFLKLYLVPETSPEHKEANKATLKLANAIKAQRIVELQNNQHGFSSGGGKSKVHLIEYIKTIADKKRELAGGEERGSCQFYLSLAYHLKQYSGDRTSFKHIDKKYCMGFIEYIKTAKSMLNGNPLNENTQRQYIKRLASVINSAIADEMIPSNPFMQIKPEDIPKGHSAEVCYLTIDEVRSLIESYSFSSP

InterPro domains:
  IPR010998 Integrase/recombinase, N-terminal [G3DSA:1.10.150.130] (95-208)
  IPR011010 DNA breaking-rejoining enzyme, catalytic core [SSF56349] (123-231)
  IPR025269 Phage integrase SAM-like domain [PF13102] (101-202)
  IPR035386 Arm, DNA-binding domain [PF17293] (20-85)

Organism: NCBI:txid433724

Nearest PDB structures (foldseek):
  6en1-assembly1_A  TM=6.839E-01  e=1.643E-02  Enterococcus faecalis
  6emy-assembly1_A  TM=6.764E-01  e=3.185E-02  Enterococcus faecalis
  3bx8-assembly3_C  TM=5.714E-01  e=5.026E-01  unclassified
  3bx8-assembly2_B  TM=5.560E-01  e=8.257E-01  unclassified
  4gh7-assembly2_C  TM=4.857E-01  e=6.622E-01  Homo sapiens

Solvent-accessible surface area (backbone atoms only — not comparable to full-atom values): 14292 Å² total; per-residue (Å²): 139,84,88,80,83,80,80,85,76,79,78,78,76,78,77,74,82,69,73,63,40,84,48,75,42,82,45,96,87,68,31,29,39,37,27,40,44,33,68,56,97,91,39,82,47,79,47,76,69,85,42,68,39,63,67,72,84,44,74,66,41,45,54,52,38,51,53,52,49,52,50,51,50,50,54,51,52,52,50,52,52,42,51,54,27,57,75,70,75,46,84,62,88,84,74,62,88,75,55,23,51,45,58,51,38,48,54,52,21,51,56,49,21,56,76,61,76,62,47,85,71,64,74,32,49,54,36,55,52,40,35,51,55,46,32,75,73,66,41,76,73,38,47,53,89,65,64,39,51,67,47,52,52,53,48,51,60,48,43,72,71,33,57,35,92,89,77,65,44,70,46,51,58,66,58,40,29,49,41,54,54,47,51,55,50,50,46,52,53,34,36,77,67,69,58,36,98,68,64,40,70,82,78,52,60,76,85,78,45,70,65,78,76,84,74,82,77,82,72,80,49,75,66,56,52,49,53,53,53,51,61,58,64,76,69,63,133

Secondary structure (DSSP, 8-state):
------------------SEEEEEEE-TTS-EEEEEEEEETTEEEEEEEEEEEPP--SHHHHHHHHHHHHHHHHHHHHHHHHHHHHHTT---SSSGGG-BHHHHHHHHHHHHHHHTTT---SHHHHHHHHHHHHHHHH-TT-BGGG-SHHHHHHHHHHHHHPBPTTTSSBPPHHHHHHHHHHHHHHHHHHHHTTS-SS-GGGGS-TTTS-PPP-----PPPHHHHHHHHHHHHSS--

pLDDT: mean 81.35, std 16.4, range [33.53, 96.56]